Protein AF-A0A9N9WTP1-F1 (afdb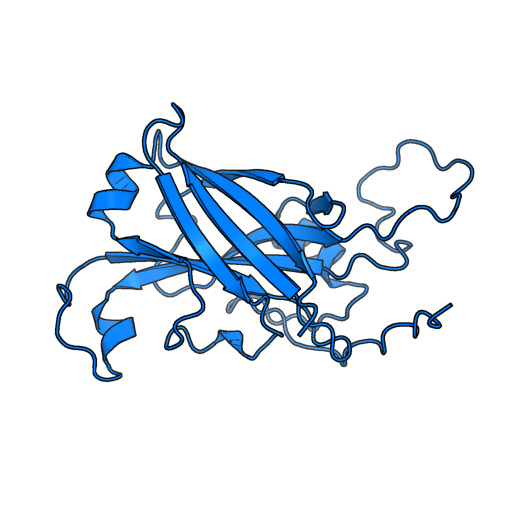_monomer_lite)

Organism: NCBI:txid315576

InterPro domains:
  IPR031732 Domain of unknown function DUF4729 [PF15866] (14-170)

pLDDT: mean 74.44, std 18.61, range [31.17, 95.56]

Foldseek 3Di:
DDDPPQWDWFDWDADLFPVGRDTDTQLCVVVCCCPVVVAEEEEDEAQDKDKDKFFQDCVQQPAPTKHFRHKYFYDDDDPPPPDDDDDDPVPSNPDSDRQIKTWMKHKYFQLVLPVPPDDDDDRGWIKMKIAIETADIPPFKKKKKKKKAAPVRPDMDIDIAIHYYPPPPPDPNDPRIDIGIPVRVVVQDDPRIIMIMMHMHTDPD

Structure (mmCIF, N/CA/C/O backbone):
data_AF-A0A9N9WTP1-F1
#
_entry.id   AF-A0A9N9WTP1-F1
#
loop_
_atom_site.group_PDB
_atom_site.id
_atom_site.type_symbol
_atom_site.label_atom_id
_atom_site.label_alt_id
_atom_site.label_comp_id
_atom_site.label_asym_id
_atom_site.label_entity_id
_atom_site.label_seq_id
_atom_site.pdbx_PDB_ins_code
_atom_site.Cartn_x
_atom_site.Cartn_y
_atom_site.Cartn_z
_atom_site.occupancy
_atom_site.B_iso_or_equiv
_atom_site.auth_seq_id
_atom_site.auth_comp_id
_atom_site.auth_asym_id
_atom_site.auth_atom_id
_atom_site.pdbx_PDB_model_num
ATOM 1 N N . MET A 1 1 ? 32.364 -3.023 -9.215 1.00 35.94 1 MET A N 1
ATOM 2 C CA . MET A 1 1 ? 31.110 -2.327 -9.561 1.00 35.94 1 MET A CA 1
ATOM 3 C C . MET A 1 1 ? 30.178 -3.386 -10.097 1.00 35.94 1 MET A C 1
ATOM 5 O O . MET A 1 1 ? 30.515 -3.973 -11.115 1.00 35.94 1 MET A O 1
ATOM 9 N N . GLU A 1 2 ? 29.106 -3.710 -9.379 1.00 35.09 2 GLU A N 1
ATOM 10 C CA . GLU A 1 2 ? 28.067 -4.580 -9.933 1.00 35.09 2 GLU A CA 1
ATOM 11 C C . GLU A 1 2 ? 27.303 -3.797 -11.002 1.00 35.09 2 GLU A C 1
ATOM 13 O O . GLU A 1 2 ? 26.889 -2.659 -10.777 1.00 35.09 2 GLU A O 1
ATOM 18 N N . GLU A 1 3 ? 27.197 -4.377 -12.196 1.00 33.91 3 GLU A N 1
ATOM 19 C CA . GLU A 1 3 ? 26.418 -3.814 -13.291 1.00 33.91 3 GLU A CA 1
ATOM 20 C C . GLU A 1 3 ? 24.936 -3.845 -12.910 1.00 33.91 3 GLU A C 1
ATOM 22 O O . GLU A 1 3 ? 24.356 -4.913 -12.699 1.00 33.91 3 GLU A O 1
ATOM 27 N N . PHE A 1 4 ? 24.316 -2.667 -12.830 1.00 41.00 4 PHE A N 1
ATOM 28 C CA . PHE A 1 4 ? 22.872 -2.546 -12.689 1.00 41.00 4 PHE A CA 1
ATOM 29 C C . PHE A 1 4 ? 22.223 -3.130 -13.948 1.00 41.00 4 PHE A C 1
ATOM 31 O O . PHE A 1 4 ? 22.228 -2.510 -15.014 1.00 41.00 4 PHE A O 1
ATOM 38 N N . LYS A 1 5 ? 21.706 -4.359 -13.854 1.00 41.44 5 LYS A N 1
ATOM 39 C CA . LYS A 1 5 ? 20.963 -4.971 -14.956 1.00 41.44 5 LYS A CA 1
ATOM 40 C C . LYS A 1 5 ? 19.678 -4.183 -15.158 1.00 41.44 5 LYS A C 1
ATOM 42 O O . LYS A 1 5 ? 18.860 -4.097 -14.246 1.00 41.44 5 LYS A O 1
ATOM 47 N N . VAL A 1 6 ? 19.503 -3.643 -16.365 1.00 46.16 6 VAL A N 1
ATOM 48 C CA . VAL A 1 6 ? 18.249 -3.007 -16.780 1.00 46.16 6 VAL A CA 1
ATOM 49 C C . VAL A 1 6 ? 17.103 -3.979 -16.469 1.00 46.16 6 VAL A C 1
ATOM 51 O O . VAL A 1 6 ? 17.176 -5.143 -16.886 1.00 46.16 6 VAL A O 1
ATOM 54 N N . PRO A 1 7 ? 16.079 -3.558 -15.711 1.00 51.72 7 PRO A N 1
ATOM 55 C CA . PRO A 1 7 ? 14.993 -4.446 -15.326 1.00 51.72 7 PRO A CA 1
ATOM 56 C C . PRO A 1 7 ? 14.301 -4.977 -16.584 1.00 51.72 7 PRO A C 1
ATOM 58 O O . PRO A 1 7 ? 13.953 -4.196 -17.471 1.00 51.72 7 PRO A O 1
ATOM 61 N N . GLN A 1 8 ? 14.112 -6.298 -16.695 1.00 52.31 8 GLN A N 1
ATOM 62 C CA . GLN A 1 8 ? 13.292 -6.838 -17.782 1.00 52.31 8 GLN A CA 1
ATOM 63 C C . GLN A 1 8 ? 11.870 -6.310 -17.609 1.00 52.31 8 GLN A C 1
ATOM 65 O O . GLN A 1 8 ? 11.296 -6.445 -16.530 1.00 52.31 8 GLN A O 1
ATOM 70 N N . LEU A 1 9 ? 11.312 -5.693 -18.653 1.00 54.97 9 LEU A N 1
ATOM 71 C CA . LEU A 1 9 ? 9.945 -5.179 -18.628 1.00 54.97 9 LEU A CA 1
ATOM 72 C C . LEU A 1 9 ? 8.982 -6.317 -18.269 1.00 54.97 9 LEU A C 1
ATOM 74 O O . LEU A 1 9 ? 9.025 -7.385 -18.884 1.00 54.97 9 LEU A O 1
ATOM 78 N N . ALA A 1 10 ? 8.121 -6.089 -17.276 1.00 61.81 10 ALA A N 1
ATOM 79 C CA . ALA A 1 10 ? 7.092 -7.055 -16.922 1.00 61.81 10 ALA A CA 1
ATOM 80 C C . ALA A 1 10 ? 6.191 -7.308 -18.140 1.00 61.81 10 ALA A C 1
ATOM 82 O O . ALA A 1 10 ? 5.854 -6.374 -18.875 1.00 61.81 10 ALA A O 1
ATOM 83 N N . MET A 1 11 ? 5.777 -8.563 -18.339 1.00 66.38 11 MET A N 1
ATOM 84 C CA . MET A 1 11 ? 4.708 -8.864 -19.291 1.00 66.38 11 MET A CA 1
ATOM 85 C C . MET A 1 11 ? 3.437 -8.089 -18.904 1.00 66.38 11 MET A C 1
ATOM 87 O O . MET A 1 11 ? 3.208 -7.884 -17.707 1.00 66.38 11 MET A O 1
ATOM 91 N N . PRO A 1 12 ? 2.609 -7.669 -19.880 1.00 77.06 12 PRO A N 1
ATOM 92 C CA . PRO A 1 12 ? 1.352 -7.000 -19.583 1.00 77.06 12 PRO A CA 1
ATOM 93 C C . PRO A 1 12 ? 0.489 -7.820 -18.621 1.00 77.06 12 PRO A C 1
ATOM 95 O O . PRO A 1 12 ? 0.423 -9.047 -18.728 1.00 77.06 12 PRO A O 1
ATOM 98 N N . PHE A 1 13 ? -0.175 -7.145 -17.690 1.00 77.25 13 PHE A N 1
ATOM 99 C CA . PHE A 1 13 ? -1.024 -7.772 -16.682 1.00 77.25 13 PHE A CA 1
ATOM 100 C C . PHE A 1 13 ? -2.295 -6.953 -16.465 1.00 77.25 13 PHE A C 1
ATOM 102 O O . PHE A 1 13 ? -2.307 -5.746 -16.681 1.00 77.25 13 PHE A O 1
ATOM 109 N N . ASN A 1 14 ? -3.380 -7.595 -16.036 1.00 83.38 14 ASN A N 1
ATOM 110 C CA . ASN A 1 14 ? -4.630 -6.884 -15.766 1.00 83.38 14 ASN A CA 1
ATOM 111 C C . ASN A 1 14 ? -4.527 -6.068 -14.476 1.00 83.38 14 ASN A C 1
ATOM 113 O O . ASN A 1 14 ? -3.894 -6.509 -13.514 1.00 83.38 14 ASN A O 1
ATOM 117 N N . CYS A 1 15 ? -5.191 -4.914 -14.437 1.00 85.50 15 CYS A N 1
ATOM 118 C CA . CYS A 1 15 ? -5.308 -4.114 -13.225 1.00 85.50 15 CYS A CA 1
ATOM 119 C C . CYS A 1 15 ? -5.803 -4.972 -12.045 1.00 85.50 15 CYS A C 1
ATOM 121 O O . CYS A 1 15 ? -6.737 -5.762 -12.169 1.00 85.50 15 CYS A O 1
ATOM 123 N N . ILE A 1 16 ? -5.142 -4.834 -10.891 1.00 80.50 16 ILE A N 1
ATOM 124 C CA . ILE A 1 16 ? -5.403 -5.652 -9.694 1.00 80.50 16 ILE A CA 1
ATOM 125 C C . ILE A 1 16 ? -6.675 -5.227 -8.938 1.00 80.50 16 ILE A C 1
ATOM 127 O O . ILE A 1 16 ? -7.129 -5.920 -8.027 1.00 80.50 16 ILE A O 1
ATOM 131 N N . LEU A 1 17 ? -7.259 -4.082 -9.297 1.00 84.44 17 LEU A N 1
ATOM 132 C CA . LEU A 1 17 ? -8.541 -3.648 -8.758 1.00 84.44 17 LEU A CA 1
ATOM 133 C C . LEU A 1 17 ? -9.656 -4.389 -9.500 1.00 84.44 17 LEU A C 1
ATOM 135 O O . LEU A 1 17 ? -9.800 -4.222 -10.706 1.00 84.44 17 LEU A O 1
ATOM 139 N N . ASN A 1 18 ? -10.441 -5.196 -8.777 1.00 70.06 18 ASN A N 1
ATOM 140 C CA . ASN A 1 18 ? -11.396 -6.172 -9.334 1.00 70.06 18 ASN A CA 1
ATOM 141 C C . ASN A 1 18 ? -12.352 -5.615 -10.408 1.00 70.06 18 ASN A C 1
ATOM 143 O O . ASN A 1 18 ? -12.767 -6.350 -11.303 1.00 70.06 18 ASN A O 1
ATOM 147 N N . ASP A 1 19 ? -12.712 -4.335 -10.318 1.00 77.25 19 ASP A N 1
ATOM 148 C CA . ASP A 1 19 ? -13.653 -3.692 -11.239 1.00 77.25 19 ASP A CA 1
ATOM 149 C C . ASP A 1 19 ? -12.967 -3.130 -12.500 1.00 77.25 19 ASP A C 1
ATOM 151 O O . ASP A 1 19 ? -13.621 -2.867 -13.512 1.00 77.25 19 ASP A O 1
ATOM 155 N N . CYS A 1 20 ? -11.642 -2.979 -12.469 1.00 81.06 20 CYS A N 1
ATOM 156 C CA . CYS A 1 20 ? -10.847 -2.432 -13.554 1.00 81.06 20 CYS A CA 1
ATOM 157 C C . CYS A 1 20 ? -10.308 -3.562 -14.441 1.00 81.06 20 CYS A C 1
ATOM 159 O O . CYS A 1 20 ? -9.432 -4.328 -14.055 1.00 81.06 20 CYS A O 1
ATOM 161 N N . LYS A 1 21 ? -10.840 -3.678 -15.659 1.00 83.25 21 LYS A N 1
ATOM 162 C CA . LYS A 1 21 ? -10.477 -4.738 -16.620 1.00 83.25 21 LYS A CA 1
ATOM 163 C C . LYS A 1 21 ? -9.365 -4.326 -17.591 1.00 83.25 21 LYS A C 1
ATOM 165 O O . LYS A 1 21 ? -9.194 -4.968 -18.625 1.00 83.25 21 LYS A O 1
ATOM 170 N N . GLU A 1 22 ? -8.658 -3.235 -17.308 1.00 86.75 22 GLU A N 1
ATOM 171 C CA . GLU A 1 22 ? -7.614 -2.722 -18.196 1.00 86.75 22 GLU A CA 1
ATOM 172 C C . GLU A 1 22 ? -6.327 -3.548 -18.107 1.00 86.75 22 GLU A C 1
ATOM 174 O O . GLU A 1 22 ? -5.937 -4.005 -17.032 1.00 86.75 22 GLU A O 1
ATOM 179 N N . SER A 1 23 ? -5.657 -3.711 -19.250 1.00 86.25 23 SER A N 1
ATOM 180 C CA . SER A 1 23 ? -4.330 -4.321 -19.340 1.00 86.25 23 SER A CA 1
ATOM 181 C C . SER A 1 23 ? -3.261 -3.246 -19.155 1.00 86.25 23 SER A C 1
ATOM 183 O O . SER A 1 23 ? -3.213 -2.274 -19.906 1.00 86.25 23 SER A O 1
ATOM 185 N N . LEU A 1 24 ? -2.375 -3.451 -18.189 1.00 84.25 24 LEU A N 1
ATOM 186 C CA . LEU A 1 24 ? -1.323 -2.529 -17.777 1.00 84.25 24 LEU A CA 1
ATOM 187 C C . LEU A 1 24 ? 0.062 -3.066 -18.137 1.00 84.25 24 LEU A C 1
ATOM 189 O O . LEU A 1 24 ? 0.279 -4.272 -18.249 1.00 84.25 24 LEU A O 1
ATOM 193 N N . THR A 1 25 ? 1.017 -2.154 -18.280 1.00 77.94 25 THR A N 1
ATOM 194 C CA . THR A 1 25 ? 2.452 -2.431 -18.400 1.00 77.94 25 THR A CA 1
ATOM 195 C C . THR A 1 25 ? 3.198 -1.619 -17.344 1.00 77.94 25 THR A C 1
ATOM 197 O O . THR A 1 25 ? 2.645 -0.679 -16.779 1.00 77.94 25 THR A O 1
ATOM 200 N N . ASN A 1 26 ? 4.479 -1.917 -17.103 1.00 74.50 26 ASN A N 1
ATOM 201 C CA . ASN A 1 26 ? 5.291 -1.148 -16.149 1.00 74.50 26 ASN A CA 1
ATOM 202 C C . ASN A 1 26 ? 5.238 0.372 -16.381 1.00 74.50 26 ASN A C 1
ATOM 204 O O . ASN A 1 26 ? 5.193 1.131 -15.418 1.00 74.50 26 ASN A O 1
ATOM 208 N N . SER A 1 27 ? 5.209 0.804 -17.644 1.00 74.69 27 SER A N 1
ATOM 209 C CA . SER A 1 27 ? 5.196 2.219 -18.017 1.00 74.69 27 SER A CA 1
ATOM 210 C C . SER A 1 27 ? 3.826 2.887 -17.879 1.00 74.69 27 SER A C 1
ATOM 212 O O . SER A 1 27 ? 3.763 4.109 -17.829 1.00 74.69 27 SER A O 1
ATOM 214 N N . THR A 1 28 ? 2.726 2.127 -17.822 1.00 83.19 28 THR A N 1
ATOM 215 C CA . THR A 1 28 ? 1.371 2.702 -17.779 1.00 83.19 28 THR A CA 1
ATOM 216 C C . THR A 1 28 ? 0.729 2.669 -16.400 1.00 83.19 28 THR A C 1
ATOM 218 O O . THR A 1 28 ? -0.246 3.384 -16.193 1.00 83.19 28 THR A O 1
ATOM 221 N N . ILE A 1 29 ? 1.258 1.895 -15.444 1.00 84.56 29 ILE A N 1
ATOM 222 C CA . ILE A 1 29 ? 0.644 1.726 -14.113 1.00 84.56 29 ILE A CA 1
ATOM 223 C C . ILE A 1 29 ? 0.439 3.058 -13.405 1.00 84.56 29 ILE A C 1
ATOM 225 O O . ILE A 1 29 ? -0.670 3.322 -12.955 1.00 84.56 29 ILE A O 1
ATOM 229 N N . VAL A 1 30 ? 1.479 3.893 -13.306 1.00 86.81 30 VAL A N 1
ATOM 230 C CA . VAL A 1 30 ? 1.386 5.161 -12.566 1.00 86.81 30 VAL A CA 1
ATOM 231 C C . VAL A 1 30 ? 0.314 6.050 -13.195 1.00 86.81 30 VAL A C 1
ATOM 233 O O . VAL A 1 30 ? -0.642 6.427 -12.523 1.00 86.81 30 VAL A O 1
ATOM 236 N N . THR A 1 31 ? 0.395 6.291 -14.507 1.00 86.06 31 THR A N 1
ATOM 237 C CA . THR A 1 31 ? -0.594 7.092 -15.244 1.00 86.06 31 THR A CA 1
ATOM 238 C C . THR A 1 31 ? -2.009 6.527 -15.119 1.00 86.06 31 THR A C 1
ATOM 240 O O . THR A 1 31 ? -2.957 7.276 -14.879 1.00 86.06 31 THR A O 1
ATOM 243 N N . HIS A 1 3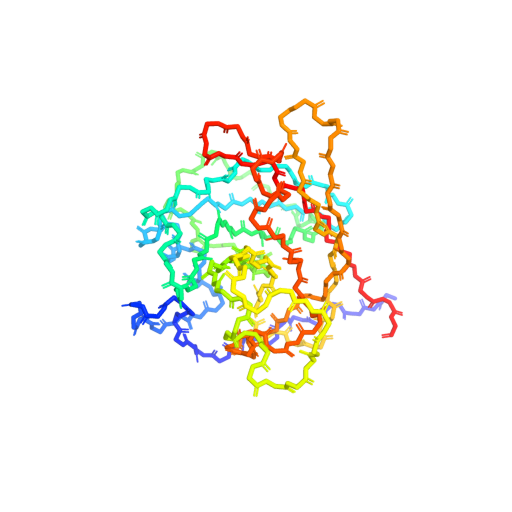2 ? -2.175 5.210 -15.261 1.00 89.69 32 HIS A N 1
ATOM 244 C CA . HIS A 1 32 ? -3.471 4.546 -15.158 1.00 89.69 32 HIS A CA 1
ATOM 245 C C . HIS A 1 32 ? -4.086 4.749 -13.774 1.00 89.69 32 HIS A C 1
ATOM 247 O O . HIS A 1 32 ? -5.217 5.207 -13.661 1.00 89.69 32 HIS A O 1
ATOM 253 N N . PHE A 1 33 ? -3.340 4.461 -12.713 1.00 89.38 33 PHE A N 1
ATOM 254 C CA . PHE A 1 33 ? -3.857 4.564 -11.357 1.00 89.38 33 PHE A CA 1
ATOM 255 C C . PHE A 1 33 ? -4.115 6.018 -10.940 1.00 89.38 33 PHE A C 1
ATOM 257 O O . PHE A 1 33 ? -5.176 6.303 -10.383 1.00 89.38 33 PHE A O 1
ATOM 264 N N . CYS A 1 34 ? -3.235 6.960 -11.283 1.00 87.31 34 CYS A N 1
ATOM 265 C CA . CYS A 1 34 ? -3.473 8.376 -10.999 1.00 87.31 34 CYS A CA 1
ATOM 266 C C . CYS A 1 34 ? -4.684 8.938 -11.766 1.00 87.31 34 CYS A C 1
ATOM 268 O O . CYS A 1 34 ? -5.440 9.733 -11.213 1.00 87.31 34 CYS A O 1
ATOM 270 N N . SER A 1 35 ? -4.909 8.522 -13.020 1.00 86.69 35 SER A N 1
ATOM 271 C CA . SER A 1 35 ? -6.008 9.057 -13.846 1.00 86.69 35 SER A CA 1
ATOM 272 C C . SER A 1 35 ? -7.352 8.355 -13.635 1.00 86.69 35 SER A C 1
ATOM 274 O O . SER A 1 35 ? -8.378 9.026 -13.529 1.00 86.69 35 SER A O 1
ATOM 276 N N . GLN A 1 36 ? -7.361 7.022 -13.563 1.00 88.25 36 GLN A N 1
ATOM 277 C CA . GLN A 1 36 ? -8.586 6.219 -13.488 1.00 88.25 36 GLN A CA 1
ATOM 278 C C . GLN A 1 36 ? -9.030 5.969 -12.047 1.00 88.25 36 GLN A C 1
ATOM 280 O O . GLN A 1 36 ? -10.226 5.979 -11.767 1.00 88.25 36 GLN A O 1
ATOM 285 N N . HIS A 1 37 ? -8.076 5.793 -11.127 1.00 87.75 37 HIS A N 1
ATOM 286 C CA . HIS A 1 37 ? -8.351 5.459 -9.722 1.00 87.75 37 HIS A CA 1
ATOM 287 C C . HIS A 1 37 ? -8.097 6.620 -8.761 1.00 87.75 37 HIS A C 1
ATOM 289 O O . HIS A 1 37 ? -8.330 6.469 -7.567 1.00 87.75 37 HIS A O 1
ATOM 295 N N . ARG A 1 38 ? -7.662 7.781 -9.280 1.00 85.38 38 ARG A N 1
ATOM 296 C CA . ARG A 1 38 ? -7.418 9.021 -8.520 1.00 85.38 38 ARG A CA 1
ATOM 297 C C . ARG A 1 38 ? -6.545 8.806 -7.281 1.00 85.38 38 ARG A C 1
ATOM 299 O O . ARG A 1 38 ? -6.801 9.394 -6.236 1.00 85.38 38 ARG A O 1
ATOM 306 N N . VAL A 1 39 ? -5.540 7.943 -7.400 1.00 86.12 39 VAL A N 1
ATOM 307 C CA . VAL A 1 39 ? -4.577 7.700 -6.322 1.00 86.12 39 VAL A CA 1
ATOM 308 C C . VAL A 1 39 ? -3.348 8.581 -6.470 1.00 86.12 39 VAL A C 1
ATOM 310 O O . VAL A 1 39 ? -2.860 8.818 -7.578 1.00 86.12 39 VAL A O 1
ATOM 313 N N . ASP A 1 40 ? -2.826 9.018 -5.330 1.00 87.62 40 ASP A N 1
ATOM 314 C CA . ASP A 1 40 ? -1.614 9.822 -5.273 1.00 87.62 40 ASP A CA 1
ATOM 315 C C . ASP A 1 40 ? -0.366 8.977 -5.553 1.00 87.62 40 ASP A C 1
ATOM 317 O O . ASP A 1 40 ? -0.281 7.797 -5.193 1.00 87.62 40 ASP A O 1
ATOM 321 N N . PHE A 1 41 ? 0.624 9.612 -6.181 1.00 87.75 41 PHE A N 1
ATOM 322 C CA . PHE A 1 41 ? 1.940 9.044 -6.453 1.00 87.75 41 PHE A CA 1
ATOM 323 C C . PHE A 1 41 ? 3.023 9.842 -5.726 1.00 87.75 41 PHE A C 1
ATOM 325 O O . PHE A 1 41 ? 3.045 11.071 -5.792 1.00 87.75 41 PHE A O 1
ATOM 332 N N . GLN A 1 42 ? 3.935 9.140 -5.054 1.00 87.44 42 GLN A N 1
ATOM 333 C CA . GLN A 1 42 ? 5.094 9.740 -4.393 1.00 87.44 42 GLN A CA 1
ATOM 334 C C . GLN A 1 42 ? 6.375 8.973 -4.719 1.00 87.44 42 GLN A C 1
ATOM 336 O O . GLN A 1 42 ? 6.372 7.749 -4.826 1.00 87.44 42 GLN A O 1
ATOM 341 N N . GLU A 1 43 ? 7.494 9.680 -4.836 1.00 84.94 43 GLU A N 1
ATOM 342 C CA . GLU A 1 43 ? 8.808 9.068 -5.039 1.00 84.94 43 GLU A CA 1
ATOM 343 C C . GLU A 1 43 ? 9.635 9.078 -3.757 1.00 84.94 43 GLU A C 1
ATOM 345 O O . GLU A 1 43 ? 9.687 10.092 -3.061 1.00 84.94 43 GLU A O 1
ATOM 350 N N . ILE A 1 44 ? 10.354 7.984 -3.493 1.00 84.00 44 ILE A N 1
ATOM 351 C CA . ILE A 1 44 ? 11.263 7.866 -2.349 1.00 84.00 44 ILE A CA 1
ATOM 352 C C . ILE A 1 44 ? 12.564 7.152 -2.658 1.00 84.00 44 ILE A C 1
ATOM 354 O O . ILE A 1 44 ? 12.633 6.267 -3.507 1.00 84.00 44 ILE A O 1
ATOM 358 N N . ALA A 1 45 ? 13.610 7.497 -1.914 1.00 83.31 45 ALA A N 1
ATOM 359 C CA . ALA A 1 45 ? 14.799 6.664 -1.832 1.00 83.31 45 ALA A CA 1
ATOM 360 C C . ALA A 1 45 ? 14.581 5.461 -0.891 1.00 83.31 45 ALA A C 1
ATOM 362 O O . ALA A 1 45 ? 13.743 5.478 0.010 1.00 83.31 45 ALA A O 1
ATOM 363 N N . LEU A 1 46 ? 15.391 4.411 -1.050 1.00 83.75 46 LEU A N 1
ATOM 364 C CA . LEU A 1 46 ? 15.454 3.333 -0.059 1.00 83.75 46 LEU A CA 1
ATOM 365 C C . LEU A 1 46 ? 15.840 3.888 1.321 1.00 83.75 46 LEU A C 1
ATOM 367 O O . LEU A 1 46 ? 16.719 4.745 1.430 1.00 83.75 46 LEU A O 1
ATOM 371 N N . ASN A 1 47 ? 15.221 3.346 2.370 1.00 85.56 47 ASN A N 1
ATOM 372 C CA . ASN A 1 47 ? 15.310 3.793 3.766 1.00 85.56 47 ASN A CA 1
ATOM 373 C C . ASN A 1 47 ? 14.744 5.195 4.050 1.00 85.56 47 ASN A C 1
ATOM 375 O O . ASN A 1 47 ? 14.823 5.654 5.190 1.00 85.56 47 ASN A O 1
ATOM 379 N N . GLU A 1 48 ? 14.161 5.868 3.058 1.00 89.31 48 GLU A N 1
ATOM 380 C CA . GLU A 1 48 ? 13.360 7.067 3.284 1.00 89.31 48 GLU A CA 1
ATOM 381 C C . GLU A 1 48 ? 11.978 6.667 3.814 1.00 89.31 48 GLU A C 1
ATOM 383 O O . GLU A 1 48 ? 11.445 5.607 3.469 1.00 89.31 48 GLU A O 1
ATOM 388 N N . LYS A 1 49 ? 11.422 7.505 4.692 1.00 90.75 49 LYS A N 1
ATOM 389 C CA . LYS A 1 49 ? 10.082 7.309 5.243 1.00 90.75 49 LYS A CA 1
ATOM 390 C C . LYS A 1 49 ? 9.063 8.117 4.450 1.00 90.75 49 LYS A C 1
ATOM 392 O O . LYS A 1 49 ? 9.302 9.287 4.158 1.00 90.75 49 LYS A O 1
ATOM 397 N N . ILE A 1 50 ? 7.917 7.509 4.181 1.00 91.56 50 ILE A N 1
ATOM 398 C CA . ILE A 1 50 ? 6.716 8.187 3.690 1.00 91.56 50 ILE A CA 1
ATOM 399 C C . ILE A 1 50 ? 5.717 8.233 4.824 1.00 91.56 50 ILE A C 1
ATOM 401 O O . ILE A 1 50 ? 5.531 7.228 5.503 1.00 91.56 50 ILE A O 1
ATOM 405 N N . LEU A 1 51 ? 5.061 9.378 4.980 1.00 93.06 51 LEU A N 1
ATOM 406 C CA . LEU A 1 51 ? 3.863 9.520 5.792 1.00 93.06 51 LEU A CA 1
ATOM 407 C C . LEU A 1 51 ? 2.721 9.925 4.873 1.00 93.06 51 LEU A C 1
ATOM 409 O O . LEU A 1 51 ? 2.843 10.886 4.114 1.00 93.06 51 LEU A O 1
ATOM 413 N N . MET A 1 52 ? 1.617 9.197 4.953 1.00 91.50 52 MET A N 1
ATOM 414 C CA . MET A 1 52 ? 0.411 9.502 4.203 1.00 91.50 52 MET A CA 1
ATOM 415 C C . MET A 1 52 ? -0.815 9.368 5.094 1.00 91.50 52 MET A C 1
ATOM 417 O O . MET A 1 52 ? -0.889 8.484 5.947 1.00 91.50 52 MET A O 1
ATOM 421 N N . MET A 1 53 ? -1.778 10.253 4.882 1.00 90.06 53 MET A N 1
ATOM 422 C CA . MET A 1 53 ? -3.091 10.154 5.499 1.00 90.06 53 MET A CA 1
ATOM 423 C C . MET A 1 53 ? -3.977 9.340 4.565 1.00 90.06 53 MET A C 1
ATOM 425 O O . MET A 1 53 ? -4.102 9.672 3.388 1.00 90.06 53 MET A O 1
ATOM 429 N N . VAL A 1 54 ? -4.550 8.252 5.070 1.00 88.56 54 VAL A N 1
ATOM 430 C CA . VAL A 1 54 ? -5.423 7.377 4.283 1.00 88.56 54 VAL A CA 1
ATOM 431 C C . VAL A 1 54 ? -6.790 7.312 4.931 1.00 88.56 54 VAL A C 1
ATOM 433 O O . VAL A 1 54 ? -6.910 7.192 6.150 1.00 88.56 54 VAL A O 1
ATOM 436 N N . THR A 1 55 ? -7.825 7.399 4.102 1.00 87.38 55 THR A N 1
ATOM 437 C CA . THR A 1 55 ? -9.195 7.240 4.574 1.00 87.38 55 THR A CA 1
ATOM 438 C C . THR A 1 55 ? -9.479 5.777 4.912 1.00 87.38 55 THR A C 1
ATOM 440 O O . THR A 1 55 ? -9.013 4.845 4.251 1.00 87.38 55 THR A O 1
ATOM 443 N N . THR A 1 56 ? -10.255 5.600 5.969 1.00 84.62 56 THR A N 1
ATOM 444 C CA . THR A 1 56 ? -10.822 4.346 6.452 1.00 84.62 56 THR A CA 1
ATOM 445 C C . THR A 1 56 ? -12.340 4.283 6.275 1.00 84.62 56 THR A C 1
ATOM 447 O O . THR A 1 56 ? -12.943 3.305 6.711 1.00 84.62 56 THR A O 1
ATOM 450 N N . ASP A 1 57 ? -12.932 5.284 5.607 1.00 85.56 57 ASP A N 1
ATOM 451 C CA . ASP A 1 57 ? -14.367 5.377 5.328 1.00 85.56 57 ASP A CA 1
ATOM 452 C C . ASP A 1 57 ? -14.897 4.110 4.640 1.00 85.56 57 ASP A C 1
ATOM 454 O O . ASP A 1 57 ? -14.318 3.597 3.675 1.00 85.56 57 ASP A O 1
ATOM 458 N N . ASP A 1 58 ? -16.031 3.617 5.134 1.00 78.94 58 ASP A N 1
ATOM 459 C CA . ASP A 1 58 ? -16.643 2.359 4.704 1.00 78.94 58 ASP A CA 1
ATOM 460 C C . ASP A 1 58 ? -17.109 2.395 3.239 1.00 78.94 58 ASP A C 1
ATOM 462 O O . ASP A 1 58 ? -17.147 1.346 2.587 1.00 78.94 58 ASP A O 1
ATOM 466 N N . ASN A 1 59 ? -17.444 3.574 2.695 1.00 80.88 59 ASN A N 1
ATOM 467 C CA . ASN A 1 59 ? -17.846 3.695 1.293 1.00 80.88 59 ASN A CA 1
ATOM 468 C C . ASN A 1 59 ? -16.634 3.532 0.374 1.00 80.88 59 ASN A C 1
ATOM 470 O O . ASN A 1 59 ? -16.726 2.852 -0.651 1.00 80.88 59 ASN A O 1
ATOM 474 N N . PHE A 1 60 ? -15.488 4.105 0.755 1.00 83.00 60 PHE A N 1
ATOM 475 C CA . PHE A 1 60 ? -14.232 3.916 0.033 1.00 83.00 60 PHE A CA 1
ATOM 476 C C . PHE A 1 60 ? -13.686 2.488 0.201 1.00 83.00 60 PHE A C 1
ATOM 478 O O . PHE A 1 60 ? -13.358 1.821 -0.781 1.00 83.00 60 PHE A O 1
ATOM 485 N N . LEU A 1 61 ? -13.655 1.970 1.432 1.00 84.94 61 LEU A N 1
ATOM 486 C CA . LEU A 1 61 ? -13.158 0.632 1.770 1.00 84.94 61 LEU A CA 1
ATOM 487 C C . LEU A 1 61 ? -14.270 -0.424 1.795 1.00 84.94 61 LEU A C 1
ATOM 489 O O . LEU A 1 61 ? -14.434 -1.163 2.772 1.00 84.94 61 LEU A O 1
ATOM 493 N N . THR A 1 62 ? -15.017 -0.531 0.693 1.00 81.62 62 THR A N 1
ATOM 494 C CA . THR A 1 62 ? -16.110 -1.507 0.564 1.00 81.62 62 THR A CA 1
ATOM 495 C C . THR A 1 62 ? -15.627 -2.933 0.875 1.00 81.62 62 THR A C 1
ATOM 497 O O . THR A 1 62 ? -14.624 -3.407 0.331 1.00 81.62 62 THR A O 1
ATOM 500 N N . TYR A 1 63 ? -16.376 -3.652 1.718 1.00 84.62 63 TYR A N 1
ATOM 501 C CA . TYR A 1 63 ? -16.039 -5.011 2.157 1.00 84.62 63 TYR A CA 1
ATOM 502 C C . TYR A 1 63 ? -15.690 -5.958 1.010 1.00 84.62 63 TYR A C 1
ATOM 504 O O . TYR A 1 63 ? -16.402 -6.064 0.010 1.00 84.62 63 TYR A O 1
ATOM 512 N N . GLY A 1 64 ? -14.609 -6.716 1.198 1.00 80.44 64 GLY A N 1
ATOM 513 C CA . GLY A 1 64 ? -14.201 -7.766 0.270 1.00 80.44 64 GLY A CA 1
ATOM 514 C C . GLY A 1 64 ? -13.512 -7.266 -1.003 1.00 80.44 64 GLY A C 1
ATOM 515 O O . GLY A 1 64 ? -13.056 -8.096 -1.789 1.00 80.44 64 GLY A O 1
ATOM 516 N N . ARG A 1 65 ? -13.399 -5.947 -1.213 1.00 83.81 65 ARG A N 1
ATOM 517 C CA . ARG A 1 65 ? -12.708 -5.368 -2.370 1.00 83.81 65 ARG A CA 1
ATOM 518 C C . ARG A 1 65 ? -11.284 -4.954 -2.021 1.00 83.81 65 ARG A C 1
ATOM 520 O O . ARG A 1 65 ? -11.004 -4.507 -0.912 1.00 83.81 65 ARG A O 1
ATOM 527 N N . ASN A 1 66 ? -10.392 -5.126 -2.992 1.00 85.56 66 ASN A N 1
ATOM 528 C CA . ASN A 1 66 ? -9.046 -4.574 -2.930 1.00 85.56 66 ASN A CA 1
ATOM 529 C C . ASN A 1 66 ? -9.110 -3.110 -3.362 1.00 85.56 66 ASN A C 1
ATOM 531 O O . ASN A 1 66 ? -9.715 -2.798 -4.387 1.00 85.56 66 ASN A O 1
ATOM 535 N N . VAL A 1 67 ? -8.458 -2.245 -2.600 1.00 89.06 67 VAL A N 1
ATOM 536 C CA . VAL A 1 67 ? -8.357 -0.810 -2.852 1.00 89.06 67 VAL A CA 1
ATOM 537 C C . VAL A 1 67 ? -6.881 -0.435 -2.891 1.00 89.06 67 VAL A C 1
ATOM 539 O O . VAL A 1 67 ? -6.081 -0.964 -2.119 1.00 89.06 67 VAL A O 1
ATOM 542 N N . CYS A 1 68 ? -6.508 0.457 -3.804 1.00 90.94 68 CYS A N 1
ATOM 543 C CA . CYS A 1 68 ? -5.185 1.069 -3.822 1.00 90.94 68 CYS A CA 1
ATOM 544 C C . CYS A 1 68 ? -5.266 2.388 -3.051 1.00 90.94 68 CYS A C 1
ATOM 546 O O . CYS A 1 68 ? -6.051 3.256 -3.416 1.00 90.94 68 CYS A O 1
ATOM 548 N N . LEU A 1 69 ? -4.484 2.527 -1.982 1.00 91.62 69 LEU A N 1
ATOM 549 C CA . LEU A 1 69 ? -4.427 3.738 -1.156 1.00 91.62 69 LEU A CA 1
ATOM 550 C C . LEU A 1 69 ? -3.454 4.780 -1.716 1.00 91.62 69 LEU A C 1
ATOM 552 O O . LEU A 1 69 ? -3.561 5.959 -1.405 1.00 91.62 69 LEU A O 1
ATOM 556 N N . GLY A 1 70 ? -2.490 4.344 -2.524 1.00 91.12 70 GLY A N 1
ATOM 557 C CA . GLY A 1 70 ? -1.465 5.199 -3.105 1.00 91.12 70 GLY A CA 1
ATOM 558 C C . GLY A 1 70 ? -0.416 4.383 -3.842 1.00 91.12 70 GLY A C 1
ATOM 559 O O . GLY A 1 70 ? -0.389 3.151 -3.758 1.00 91.12 70 GLY A O 1
ATOM 560 N N . ILE A 1 71 ? 0.457 5.076 -4.562 1.00 90.75 71 ILE A N 1
ATOM 561 C CA . ILE A 1 71 ? 1.573 4.474 -5.286 1.00 90.75 71 ILE A CA 1
ATOM 562 C C . ILE A 1 71 ? 2.867 5.118 -4.824 1.00 90.75 71 ILE A C 1
ATOM 564 O O . ILE A 1 71 ? 2.964 6.341 -4.731 1.00 90.75 71 ILE A O 1
ATOM 568 N N . VAL A 1 72 ? 3.884 4.294 -4.593 1.00 89.31 72 VAL A N 1
ATOM 569 C CA . VAL A 1 72 ? 5.229 4.767 -4.275 1.00 89.31 72 VAL A CA 1
ATOM 570 C C . VAL A 1 72 ? 6.223 4.270 -5.311 1.00 89.31 72 VAL A C 1
ATOM 572 O O . VAL A 1 72 ? 6.240 3.093 -5.665 1.00 89.31 72 VAL A O 1
ATOM 575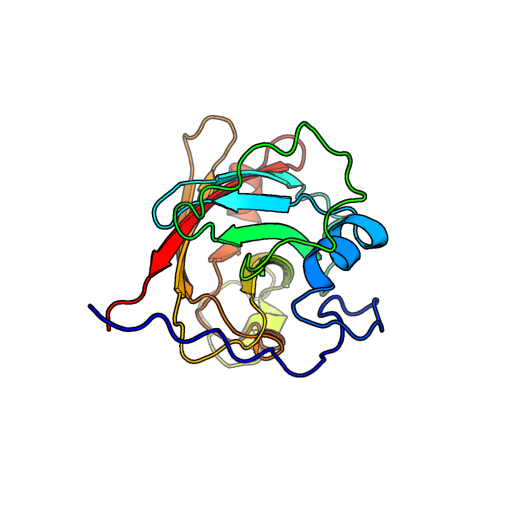 N N . GLY A 1 73 ? 7.032 5.182 -5.835 1.00 84.50 73 GLY A N 1
ATOM 576 C CA . GLY A 1 73 ? 8.113 4.891 -6.768 1.00 84.50 73 GLY A CA 1
ATOM 577 C C . GLY A 1 73 ? 9.469 4.938 -6.075 1.00 84.50 73 GLY A C 1
ATOM 578 O O . GLY A 1 73 ? 9.755 5.887 -5.348 1.00 84.50 73 GLY A O 1
ATOM 579 N N . ILE A 1 74 ? 10.331 3.945 -6.305 1.00 79.19 74 ILE A N 1
ATOM 580 C CA . ILE A 1 74 ? 11.713 4.003 -5.805 1.00 79.19 74 ILE A CA 1
ATOM 581 C C . ILE A 1 74 ? 12.573 4.844 -6.749 1.00 79.19 74 ILE A C 1
ATOM 583 O O . ILE A 1 74 ? 12.777 4.476 -7.905 1.00 79.19 74 ILE A O 1
ATOM 587 N N . ARG A 1 75 ? 13.148 5.923 -6.217 1.00 76.38 75 ARG A N 1
ATOM 588 C CA . ARG A 1 75 ? 14.160 6.752 -6.871 1.00 76.38 75 ARG A CA 1
ATOM 589 C C . ARG A 1 75 ? 15.553 6.183 -6.610 1.00 76.38 75 ARG A C 1
ATOM 591 O O . ARG A 1 75 ? 16.139 6.382 -5.542 1.00 76.38 75 ARG A O 1
ATOM 598 N N . TYR A 1 76 ? 16.127 5.528 -7.612 1.00 60.06 76 TYR A N 1
ATOM 599 C CA . TYR A 1 76 ? 17.552 5.191 -7.628 1.00 60.06 76 TYR A CA 1
ATOM 600 C C . TYR A 1 76 ? 18.338 6.484 -7.904 1.00 60.06 76 TYR A C 1
ATOM 602 O O . TYR A 1 76 ? 17.982 7.250 -8.796 1.00 60.06 76 TYR A O 1
ATOM 610 N N . LYS A 1 77 ? 19.347 6.812 -7.087 1.00 55.66 77 LYS A N 1
ATOM 611 C CA . LYS A 1 77 ? 20.017 8.128 -7.118 1.00 55.66 77 LYS A CA 1
ATOM 612 C C . LYS A 1 77 ? 20.455 8.564 -8.529 1.00 55.66 77 LYS A C 1
ATOM 614 O O . LYS A 1 77 ? 21.254 7.891 -9.165 1.00 55.66 77 LYS A O 1
ATOM 619 N N . ARG A 1 78 ? 19.991 9.771 -8.888 1.00 40.72 78 ARG A N 1
ATOM 620 C CA . ARG A 1 78 ? 20.562 10.795 -9.785 1.00 40.72 78 ARG A CA 1
ATOM 621 C C . ARG A 1 78 ? 21.243 10.257 -11.053 1.00 40.72 78 ARG A C 1
ATOM 623 O O . ARG A 1 78 ? 22.464 10.229 -11.148 1.00 40.72 78 ARG A O 1
ATOM 630 N N . GLN A 1 79 ? 20.455 9.995 -12.091 1.00 37.62 79 GLN A N 1
ATOM 631 C CA . GLN A 1 79 ? 20.864 10.589 -13.362 1.00 37.62 79 GLN A CA 1
ATOM 632 C C . GLN A 1 79 ? 20.711 12.105 -13.195 1.00 37.62 79 GLN A C 1
ATOM 634 O O . GLN A 1 79 ? 19.698 12.573 -12.670 1.00 37.62 79 GLN A O 1
ATOM 639 N N . GLU A 1 80 ? 21.747 12.868 -13.530 1.00 33.34 80 GLU A N 1
ATOM 640 C CA . GLU A 1 80 ? 21.634 14.311 -13.723 1.00 33.34 80 GLU A CA 1
ATOM 641 C C . GLU A 1 80 ? 20.651 14.541 -14.873 1.00 33.34 80 GLU A C 1
ATOM 643 O O . GLU A 1 80 ? 21.033 14.601 -16.035 1.00 33.34 80 GLU A O 1
ATOM 648 N N . ILE A 1 81 ? 19.357 14.608 -14.562 1.00 38.94 81 ILE A N 1
ATOM 649 C CA . ILE A 1 81 ? 18.391 15.210 -15.469 1.00 38.94 81 ILE A CA 1
ATOM 650 C C . ILE A 1 81 ? 18.636 16.709 -15.322 1.00 38.94 81 ILE A C 1
ATOM 652 O O . ILE A 1 81 ? 18.117 17.358 -14.410 1.00 38.94 81 ILE A O 1
ATOM 656 N N . GLU A 1 82 ? 19.533 17.232 -16.157 1.00 31.17 82 GLU A N 1
ATOM 657 C CA . GLU A 1 82 ? 19.612 18.660 -16.428 1.00 31.17 82 GLU A CA 1
ATOM 658 C C . GLU A 1 82 ? 18.197 19.146 -16.754 1.00 31.17 82 GLU A C 1
ATOM 660 O O . GLU A 1 82 ? 17.595 18.732 -17.738 1.00 31.17 82 GLU A O 1
ATOM 665 N N . SER A 1 83 ? 17.653 19.978 -15.863 1.00 38.78 83 SER A N 1
ATOM 666 C CA . SER A 1 83 ? 16.492 20.841 -16.079 1.00 38.78 83 SER A CA 1
ATOM 667 C C . SER A 1 83 ? 15.336 20.249 -16.899 1.00 38.78 83 SER A C 1
ATOM 669 O O . SER A 1 83 ? 15.269 20.459 -18.106 1.00 38.78 83 SER A O 1
ATOM 671 N N . MET A 1 84 ? 14.319 19.703 -16.233 1.00 34.81 84 MET A N 1
ATOM 672 C CA . MET A 1 84 ? 12.948 19.985 -16.666 1.00 34.81 84 MET A CA 1
ATOM 673 C C . MET A 1 84 ? 12.133 20.500 -15.485 1.00 34.81 84 MET A C 1
ATOM 675 O O . MET A 1 84 ? 11.947 19.851 -14.459 1.00 34.81 84 MET A O 1
ATOM 679 N N . SER A 1 85 ? 11.760 21.765 -15.641 1.00 36.31 85 SER A N 1
ATOM 680 C CA . SER A 1 85 ? 10.849 22.548 -14.826 1.00 36.31 85 SER A CA 1
ATOM 681 C C . SER A 1 85 ? 9.532 21.826 -14.577 1.00 36.31 85 SER A C 1
ATOM 683 O O . SER A 1 85 ? 9.013 21.204 -15.496 1.00 36.31 85 SER A O 1
ATOM 685 N N . THR A 1 86 ? 8.980 22.027 -13.377 1.00 40.12 86 THR A N 1
ATOM 686 C CA . THR A 1 86 ? 7.548 21.986 -13.026 1.00 40.12 86 THR A CA 1
ATOM 687 C C . THR A 1 86 ? 6.623 21.629 -14.191 1.00 40.12 86 THR A C 1
ATOM 689 O O . THR A 1 86 ? 6.095 22.527 -14.852 1.00 40.12 86 THR A O 1
ATOM 692 N N . SER A 1 87 ? 6.411 20.343 -14.448 1.00 34.94 87 SER A N 1
ATOM 693 C CA . SER A 1 87 ? 5.397 19.920 -15.400 1.00 34.94 87 SER A CA 1
ATOM 694 C C . SER A 1 87 ? 4.261 19.196 -14.701 1.00 34.94 87 SER A C 1
ATOM 696 O O . SER A 1 87 ? 4.425 18.351 -13.823 1.00 34.94 87 SER A O 1
ATOM 698 N N . SER A 1 88 ? 3.071 19.638 -15.087 1.00 36.09 88 SER A N 1
ATOM 699 C CA . SER A 1 88 ? 1.779 19.027 -14.838 1.00 36.09 88 SER A CA 1
ATOM 700 C C . SER A 1 88 ? 1.795 17.524 -15.111 1.00 36.09 88 SER A C 1
ATOM 702 O O . SER A 1 88 ? 2.545 17.055 -15.959 1.00 36.09 88 SER A O 1
ATOM 704 N N . ILE A 1 89 ? 0.863 16.823 -14.463 1.00 40.62 89 ILE A N 1
ATOM 705 C CA . ILE A 1 89 ? 0.504 15.387 -14.511 1.00 40.62 89 ILE A CA 1
ATOM 706 C C . ILE A 1 89 ? 0.550 14.718 -15.916 1.00 40.62 89 ILE A C 1
ATOM 708 O O . ILE A 1 89 ? 0.503 13.498 -16.028 1.00 40.62 89 ILE A O 1
ATOM 712 N N . HIS A 1 90 ? 0.681 15.485 -16.997 1.00 35.94 90 HIS A N 1
ATOM 713 C CA . HIS A 1 90 ? 0.767 15.027 -18.381 1.00 35.94 90 HIS A CA 1
ATOM 714 C C . HIS A 1 90 ? 2.153 14.530 -18.844 1.00 35.94 90 HIS A C 1
ATOM 716 O O . HIS A 1 90 ? 2.215 13.924 -19.906 1.00 35.94 90 HIS A O 1
ATOM 722 N N . ASP A 1 91 ? 3.223 14.680 -18.052 1.00 37.38 91 ASP A N 1
ATOM 723 C CA . ASP A 1 91 ? 4.584 14.243 -18.439 1.00 37.38 91 ASP A CA 1
ATOM 724 C C . ASP A 1 91 ? 5.026 12.896 -17.820 1.00 37.38 91 ASP A C 1
ATOM 726 O O . ASP A 1 91 ? 6.209 12.552 -17.811 1.00 37.38 91 ASP A O 1
ATOM 730 N N . ILE A 1 92 ? 4.086 12.082 -17.321 1.00 45.69 92 ILE A N 1
ATOM 731 C CA . ILE A 1 92 ? 4.390 10.773 -16.702 1.00 45.69 92 ILE A CA 1
ATOM 732 C C . ILE A 1 92 ? 4.919 9.745 -17.733 1.00 45.69 92 ILE A C 1
ATOM 734 O O . ILE A 1 92 ? 5.534 8.747 -17.362 1.00 45.69 92 ILE A O 1
ATOM 738 N N . GLU A 1 93 ? 4.769 10.001 -19.039 1.00 38.16 93 GLU A N 1
ATOM 739 C CA . GLU A 1 93 ? 5.197 9.083 -20.110 1.00 38.16 93 GLU A CA 1
ATOM 740 C C . GLU A 1 93 ? 6.720 8.874 -20.216 1.00 38.16 93 GLU A C 1
ATOM 742 O O . GLU A 1 93 ? 7.154 7.953 -20.906 1.00 38.16 93 GLU A O 1
ATOM 747 N N . HIS A 1 94 ? 7.539 9.682 -19.534 1.00 42.16 94 HIS A N 1
ATOM 748 C CA . HIS A 1 94 ? 8.997 9.672 -19.707 1.00 42.16 94 HIS A CA 1
ATOM 749 C C . HIS A 1 94 ? 9.799 9.255 -18.474 1.00 42.16 94 HIS A C 1
ATOM 751 O O . HIS A 1 94 ? 11.022 9.343 -18.522 1.00 42.16 94 HIS A O 1
ATOM 757 N N . PHE A 1 95 ? 9.178 8.774 -17.390 1.00 44.31 95 PHE A N 1
ATOM 758 C CA . PHE A 1 95 ? 9.941 8.318 -16.223 1.00 44.31 95 PHE A CA 1
ATOM 759 C C . PHE A 1 95 ? 10.678 7.002 -16.529 1.00 44.31 95 PHE A C 1
ATOM 761 O O . PHE A 1 95 ? 10.044 5.942 -16.597 1.00 44.31 95 PHE A O 1
ATOM 768 N N . PRO A 1 96 ? 12.019 7.003 -16.663 1.00 43.12 96 PRO A N 1
ATOM 769 C CA . PRO A 1 96 ? 12.770 5.770 -16.746 1.00 43.12 96 PRO A CA 1
ATOM 770 C C . PRO A 1 96 ? 12.938 5.259 -15.309 1.00 43.12 96 PRO A C 1
ATOM 772 O O . PRO A 1 96 ? 13.870 5.645 -14.614 1.00 43.12 96 PRO A O 1
ATOM 775 N N . ASN A 1 97 ? 12.032 4.386 -14.866 1.00 53.09 97 ASN A N 1
ATOM 776 C CA . ASN A 1 97 ? 12.057 3.682 -13.574 1.00 53.09 97 ASN A CA 1
ATOM 777 C C . ASN A 1 97 ? 11.714 4.510 -12.322 1.00 53.09 97 ASN A C 1
ATOM 779 O O . ASN A 1 97 ? 12.595 4.853 -11.534 1.00 53.09 97 ASN A O 1
ATOM 783 N N . PRO A 1 98 ? 10.428 4.544 -11.966 1.00 57.56 98 PRO A N 1
ATOM 784 C CA . PRO A 1 98 ? 10.053 4.060 -10.650 1.00 57.56 98 PRO A CA 1
ATOM 785 C C . PRO A 1 98 ? 9.544 2.635 -10.810 1.00 57.56 98 PRO A C 1
ATOM 787 O O . PRO A 1 98 ? 8.653 2.381 -11.612 1.00 57.56 98 PRO A O 1
ATOM 790 N N . PHE A 1 99 ? 10.096 1.691 -10.052 1.00 73.94 99 PHE A N 1
ATOM 791 C CA . PHE A 1 99 ? 9.423 0.412 -9.830 1.00 73.94 99 PHE A CA 1
ATOM 792 C C . PHE A 1 99 ? 8.182 0.735 -8.994 1.00 73.94 99 PHE A C 1
ATOM 794 O O . PHE A 1 99 ? 8.350 1.073 -7.817 1.00 73.94 99 PHE A O 1
ATOM 801 N N . PRO A 1 100 ? 6.967 0.745 -9.577 1.00 84.69 100 PRO A N 1
ATOM 802 C CA . PRO A 1 100 ? 5.812 1.247 -8.862 1.00 84.69 100 PRO A CA 1
ATOM 803 C C . PRO A 1 100 ? 5.386 0.198 -7.843 1.00 84.69 100 PRO A C 1
ATOM 805 O O . PRO A 1 100 ? 5.171 -0.970 -8.173 1.00 84.69 100 PRO A O 1
ATOM 808 N N . ILE A 1 101 ? 5.257 0.626 -6.599 1.00 89.62 101 ILE A N 1
ATOM 809 C CA . ILE A 1 101 ? 4.760 -0.189 -5.504 1.00 89.62 101 ILE A CA 1
ATOM 810 C 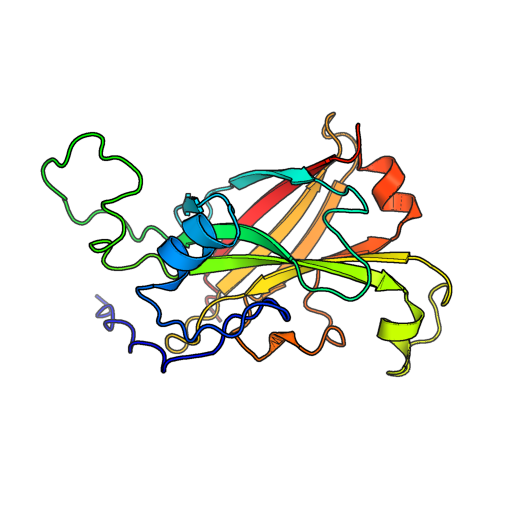C . ILE A 1 101 ? 3.399 0.376 -5.125 1.00 89.62 101 ILE A C 1
ATOM 812 O O . ILE A 1 101 ? 3.284 1.505 -4.653 1.00 89.62 101 ILE A O 1
ATOM 816 N N . LEU A 1 102 ? 2.356 -0.409 -5.358 1.00 91.75 102 LEU A N 1
ATOM 817 C CA . LEU A 1 102 ? 1.010 -0.095 -4.918 1.00 91.75 102 LEU A CA 1
ATOM 818 C C . LEU A 1 102 ? 0.880 -0.393 -3.429 1.00 91.75 102 LEU A C 1
ATOM 820 O O . LEU A 1 102 ? 1.238 -1.480 -2.959 1.00 91.75 102 LEU A O 1
ATOM 824 N N . ILE A 1 103 ? 0.309 0.566 -2.715 1.00 93.00 103 ILE A N 1
ATOM 825 C CA . ILE A 1 103 ? -0.088 0.434 -1.323 1.00 93.00 103 ILE A CA 1
ATOM 826 C C . ILE A 1 103 ? -1.516 -0.069 -1.332 1.00 93.00 103 ILE A C 1
ATOM 828 O O . ILE A 1 103 ? -2.449 0.658 -1.667 1.00 93.00 103 ILE A O 1
ATOM 832 N N . MET A 1 104 ? -1.680 -1.339 -1.007 1.00 92.25 104 MET A N 1
ATOM 833 C CA . MET A 1 104 ? -2.943 -2.029 -1.161 1.00 92.25 104 MET A CA 1
ATOM 834 C C . MET A 1 104 ? -3.613 -2.241 0.184 1.00 92.25 104 MET A C 1
ATOM 836 O O . MET A 1 104 ? -2.962 -2.441 1.214 1.00 92.25 104 MET A O 1
ATOM 840 N N . CYS A 1 105 ? -4.936 -2.224 0.147 1.00 90.81 105 CYS A N 1
ATOM 841 C CA . CYS A 1 105 ? -5.765 -2.387 1.315 1.00 90.81 105 CYS A CA 1
ATOM 842 C C . CYS A 1 105 ? -7.014 -3.207 1.006 1.00 90.81 105 CYS A C 1
ATOM 844 O O . CYS A 1 105 ? -7.533 -3.187 -0.111 1.00 90.81 105 CYS A O 1
ATOM 846 N N . ARG A 1 106 ? -7.510 -3.924 2.013 1.00 88.31 106 ARG A N 1
ATOM 847 C CA . ARG A 1 106 ? -8.811 -4.585 1.970 1.00 88.31 106 ARG A CA 1
ATOM 848 C C . ARG A 1 106 ? -9.403 -4.674 3.365 1.00 88.31 106 ARG A C 1
ATOM 850 O O . ARG A 1 106 ? -8.750 -5.138 4.301 1.00 88.31 106 ARG A O 1
ATOM 857 N N . ARG A 1 107 ? -10.678 -4.305 3.468 1.00 86.81 107 ARG A N 1
ATOM 858 C CA . ARG A 1 107 ? -11.514 -4.593 4.631 1.00 86.81 107 ARG A CA 1
ATOM 859 C C . ARG A 1 107 ? -12.194 -5.946 4.469 1.00 86.81 107 ARG A C 1
ATOM 861 O O . ARG A 1 107 ? -12.695 -6.286 3.392 1.00 86.81 107 ARG A O 1
ATOM 868 N N . SER A 1 108 ? -12.192 -6.741 5.530 1.00 85.19 108 SER A N 1
ATOM 869 C CA . SER A 1 108 ? -12.794 -8.073 5.536 1.00 85.19 108 SER A CA 1
ATOM 870 C C . SER A 1 108 ? -13.159 -8.494 6.956 1.00 85.19 108 SER A C 1
ATOM 872 O O . SER A 1 108 ? -12.815 -7.819 7.921 1.00 85.19 108 SER A O 1
ATOM 874 N N . ASN A 1 109 ? -13.847 -9.625 7.085 1.00 81.06 109 ASN A N 1
ATOM 875 C CA . ASN A 1 109 ? -14.015 -10.302 8.364 1.00 81.06 109 ASN A CA 1
ATOM 876 C C . ASN A 1 109 ? -13.004 -11.443 8.517 1.00 81.06 109 ASN A C 1
ATOM 878 O O . ASN A 1 109 ? -12.533 -12.024 7.532 1.00 81.06 109 ASN A O 1
ATOM 882 N N . TYR A 1 110 ? -12.677 -11.765 9.766 1.00 73.06 110 TYR A N 1
ATOM 883 C CA . TYR A 1 110 ? -11.748 -12.834 10.124 1.00 73.06 110 TYR A CA 1
ATOM 884 C C . TYR A 1 110 ? -12.210 -14.215 9.642 1.00 73.06 110 TYR A C 1
ATOM 886 O O . TYR A 1 110 ? -11.365 -15.046 9.326 1.00 73.06 110 TYR A O 1
ATOM 894 N N . GLN A 1 111 ? -13.515 -14.463 9.499 1.00 65.12 111 GLN A N 1
ATOM 895 C CA . GLN A 1 111 ? -14.025 -15.716 8.935 1.00 65.12 111 GLN A CA 1
ATOM 896 C C . GLN A 1 111 ? -13.448 -16.002 7.536 1.00 65.12 111 GLN A C 1
ATOM 898 O O . GLN A 1 111 ? -12.955 -17.101 7.303 1.00 65.12 111 GLN A O 1
ATOM 903 N N . GLN A 1 112 ? -13.396 -14.998 6.651 1.00 60.59 112 GLN A N 1
ATOM 904 C CA . GLN A 1 112 ? -12.791 -15.134 5.317 1.00 60.59 112 GLN A CA 1
ATOM 905 C C . GLN A 1 112 ? -11.268 -15.346 5.347 1.00 60.59 112 GLN A C 1
ATOM 907 O O . GLN A 1 112 ? -10.703 -15.873 4.392 1.00 60.59 112 GLN A O 1
ATOM 912 N N . LEU A 1 113 ? -10.591 -14.944 6.427 1.00 59.53 113 LEU A N 1
ATOM 913 C CA . LEU A 1 113 ? -9.163 -15.205 6.622 1.00 59.53 113 LEU A CA 1
ATOM 914 C C . LEU A 1 113 ? -8.918 -16.644 7.124 1.00 59.53 113 LEU A C 1
ATOM 916 O O . LEU A 1 113 ? -7.929 -17.272 6.746 1.00 59.53 113 LEU A O 1
ATOM 920 N N . PHE A 1 114 ? -9.830 -17.172 7.954 1.00 51.78 114 PHE A N 1
ATOM 921 C CA . PHE A 1 114 ? -9.678 -18.422 8.716 1.00 51.78 114 PHE A CA 1
ATOM 922 C C . PHE A 1 114 ? -10.425 -19.645 8.171 1.00 51.78 114 PHE A C 1
ATOM 924 O O . PHE A 1 114 ? -10.301 -20.721 8.764 1.00 51.78 114 PHE A O 1
ATOM 931 N N . ASP A 1 115 ? -11.078 -19.564 7.008 1.00 49.38 115 ASP A N 1
ATOM 932 C CA . ASP A 1 115 ? -11.447 -20.761 6.222 1.00 49.38 115 ASP A CA 1
ATOM 933 C C . ASP A 1 115 ? -10.203 -21.618 5.828 1.00 49.38 115 ASP A C 1
ATOM 935 O O . ASP A 1 115 ? -10.326 -22.662 5.192 1.00 49.38 115 ASP A O 1
ATOM 939 N N . SER A 1 116 ? -9.001 -21.216 6.273 1.00 46.94 116 SER A N 1
ATOM 940 C CA . SER A 1 116 ? -7.692 -21.865 6.135 1.00 46.94 116 SER A CA 1
ATOM 941 C C . SER A 1 116 ? -7.082 -22.480 7.420 1.00 46.94 116 SER A C 1
ATOM 943 O O . SER A 1 116 ? -6.022 -23.092 7.323 1.00 46.94 116 SER A O 1
ATOM 945 N N . GLY A 1 117 ? -7.731 -22.415 8.599 1.00 44.34 117 GLY A N 1
ATOM 946 C CA . GLY A 1 117 ? -7.433 -23.350 9.708 1.00 44.34 117 GLY A CA 1
ATOM 947 C C . GLY A 1 117 ? -6.906 -22.825 11.056 1.00 44.34 117 GLY A C 1
ATOM 948 O O . GLY A 1 117 ? -6.823 -23.636 11.980 1.00 44.34 117 GLY A O 1
ATOM 949 N N . ASP A 1 118 ? -6.635 -21.532 11.251 1.00 41.56 118 ASP A N 1
ATOM 950 C CA . ASP A 1 118 ? -6.217 -21.004 12.568 1.00 41.56 118 ASP A CA 1
ATOM 951 C C . ASP A 1 118 ? -7.413 -20.617 13.464 1.00 41.56 118 ASP A C 1
ATOM 953 O O . ASP A 1 118 ? -8.374 -19.985 13.024 1.00 41.56 118 ASP A O 1
ATOM 957 N N . ARG A 1 119 ? -7.404 -21.058 14.735 1.00 43.59 119 ARG A N 1
ATOM 958 C CA . ARG A 1 119 ? -8.608 -21.125 15.601 1.00 43.59 119 ARG A CA 1
ATOM 959 C C . ARG A 1 119 ? -8.675 -20.122 16.760 1.00 43.59 119 ARG A C 1
ATOM 961 O O . ARG A 1 119 ? -9.686 -20.121 17.459 1.00 43.59 119 ARG A O 1
ATOM 968 N N . GLU A 1 120 ? -7.662 -19.288 16.979 1.00 47.62 120 GLU A N 1
ATOM 969 C CA . GLU A 1 120 ? -7.521 -18.544 18.248 1.00 47.62 120 GLU A CA 1
ATOM 970 C C . GLU A 1 120 ? -7.997 -17.077 18.231 1.00 47.62 120 GLU A C 1
ATOM 972 O O . GLU A 1 120 ? -7.933 -16.400 19.253 1.00 47.62 120 GLU A O 1
ATOM 977 N N . ILE A 1 121 ? -8.539 -16.570 17.117 1.00 50.56 121 ILE A N 1
ATOM 978 C CA . ILE A 1 121 ? -9.034 -15.184 17.006 1.00 50.56 121 ILE A CA 1
ATOM 979 C C . ILE A 1 121 ? -10.559 -15.180 16.812 1.00 50.56 121 ILE A C 1
ATOM 981 O O . ILE A 1 121 ? -11.120 -16.072 16.174 1.00 50.56 121 ILE A O 1
ATOM 985 N N . ASN A 1 122 ? -11.248 -14.179 17.375 1.00 53.34 122 ASN A N 1
ATOM 986 C CA . ASN A 1 122 ? -12.694 -13.993 17.225 1.00 53.34 122 ASN A CA 1
ATOM 987 C C . ASN A 1 122 ? -13.091 -13.976 15.735 1.00 53.34 122 ASN A C 1
ATOM 989 O O . ASN A 1 122 ? -12.834 -13.009 15.019 1.00 53.34 122 ASN A O 1
ATOM 993 N N . LYS A 1 123 ? -13.745 -15.053 15.288 1.00 54.94 123 LYS A N 1
ATOM 994 C CA . LYS A 1 123 ? -14.107 -15.306 13.884 1.00 54.94 123 LYS A CA 1
ATOM 995 C C . LYS A 1 123 ? -15.117 -14.309 13.311 1.00 54.94 123 LYS A C 1
ATOM 997 O O . LYS A 1 123 ? -15.234 -14.213 12.096 1.00 54.94 123 LYS A O 1
ATOM 1002 N N . ASN A 1 124 ? -15.792 -13.547 14.169 1.00 57.09 124 ASN A N 1
ATOM 1003 C CA . ASN A 1 124 ? -16.794 -12.556 13.777 1.00 57.09 124 ASN A CA 1
ATOM 1004 C C . ASN A 1 124 ? -16.240 -11.121 13.763 1.00 57.09 124 ASN A C 1
ATOM 1006 O O . ASN A 1 124 ? -17.010 -10.177 13.625 1.00 57.09 124 ASN A O 1
ATOM 1010 N N . GLY A 1 125 ? -14.932 -10.937 13.973 1.00 71.88 125 GLY A N 1
ATOM 1011 C CA . GLY A 1 125 ? -14.317 -9.614 13.974 1.00 71.88 125 GLY A CA 1
ATOM 1012 C C . GLY A 1 125 ? -14.024 -9.105 12.565 1.00 71.88 125 GLY A C 1
ATOM 1013 O O . GLY A 1 125 ? -13.606 -9.866 11.690 1.00 71.88 125 GLY A O 1
ATOM 1014 N N . ASP A 1 126 ? -14.187 -7.804 12.377 1.00 83.19 126 ASP A N 1
ATOM 1015 C CA . ASP A 1 126 ? -13.719 -7.099 11.191 1.00 83.19 126 ASP A CA 1
ATOM 1016 C C . ASP A 1 126 ? -12.235 -6.751 11.310 1.00 83.19 126 ASP A C 1
ATOM 1018 O O . ASP A 1 126 ? -11.709 -6.535 12.410 1.00 83.19 126 ASP A O 1
ATOM 1022 N N . PHE A 1 127 ? -11.559 -6.674 10.171 1.00 85.75 127 PHE A N 1
ATOM 1023 C CA . PHE A 1 127 ? -10.181 -6.225 10.087 1.00 85.75 127 PHE A CA 1
ATOM 1024 C C . PHE A 1 127 ? -9.910 -5.419 8.819 1.00 85.75 127 PHE A C 1
ATOM 1026 O O . PHE A 1 127 ? -10.587 -5.549 7.795 1.00 85.75 127 PHE A O 1
ATOM 1033 N N . LEU A 1 128 ? -8.842 -4.636 8.901 1.00 89.00 128 LEU A N 1
ATOM 1034 C CA . LEU A 1 128 ? -8.188 -3.962 7.797 1.00 89.00 128 LEU A CA 1
ATOM 1035 C C . LEU A 1 128 ? -6.849 -4.654 7.525 1.00 89.00 128 LEU A C 1
ATOM 1037 O O . LEU A 1 128 ? -6.018 -4.764 8.427 1.00 89.00 128 LEU A O 1
ATOM 1041 N N . ALA A 1 129 ? -6.643 -5.145 6.306 1.00 89.94 129 ALA A N 1
ATOM 1042 C CA . ALA A 1 129 ? -5.358 -5.680 5.867 1.00 89.94 129 ALA A CA 1
ATOM 1043 C C . ALA A 1 129 ? -4.662 -4.681 4.944 1.00 89.94 129 ALA A C 1
ATOM 1045 O O . ALA A 1 129 ? -5.277 -4.170 4.010 1.00 89.94 129 ALA A O 1
ATOM 1046 N N . LEU A 1 130 ? -3.377 -4.443 5.197 1.00 92.12 130 LEU A N 1
ATOM 1047 C CA . LEU A 1 130 ? -2.500 -3.575 4.414 1.00 92.12 130 LEU A CA 1
ATOM 1048 C C . LEU A 1 130 ? -1.309 -4.383 3.889 1.00 92.12 130 LEU A C 1
ATOM 1050 O O . LEU A 1 130 ? -0.706 -5.164 4.633 1.00 92.12 130 LEU A O 1
ATOM 1054 N N . TRP A 1 131 ? -0.966 -4.199 2.615 1.00 92.56 131 TRP A N 1
ATOM 1055 C CA . TRP A 1 131 ? 0.190 -4.839 1.982 1.00 92.56 131 TRP A CA 1
ATOM 1056 C C . TRP A 1 131 ? 0.742 -4.011 0.825 1.00 92.56 131 TRP A C 1
ATOM 1058 O O . TRP A 1 131 ? 0.120 -3.057 0.364 1.00 92.56 131 TRP A O 1
ATOM 1068 N N . LEU A 1 132 ? 1.920 -4.400 0.340 1.00 92.25 132 LEU A N 1
ATOM 1069 C CA . LEU A 1 132 ? 2.593 -3.748 -0.777 1.00 92.25 132 LEU A CA 1
ATOM 1070 C C . LEU A 1 132 ? 2.694 -4.697 -1.968 1.00 92.25 132 LEU A C 1
ATOM 1072 O O . LEU A 1 132 ? 3.054 -5.869 -1.820 1.00 92.25 132 LEU A O 1
ATOM 1076 N N . SER A 1 133 ? 2.369 -4.180 -3.150 1.00 89.44 133 SER A N 1
ATOM 1077 C CA . SER A 1 133 ? 2.358 -4.944 -4.399 1.00 89.44 133 SER A CA 1
ATOM 1078 C C . SER A 1 133 ? 3.172 -4.240 -5.468 1.00 89.44 133 SER A C 1
ATOM 1080 O O . SER A 1 133 ? 2.986 -3.050 -5.674 1.00 89.44 133 SER A O 1
ATOM 1082 N N . MET A 1 134 ? 4.000 -4.962 -6.213 1.00 86.25 134 MET A N 1
ATOM 1083 C CA . MET A 1 134 ? 4.717 -4.407 -7.364 1.00 86.25 134 MET A CA 1
ATOM 1084 C C . MET A 1 134 ? 4.566 -5.296 -8.597 1.00 86.25 134 MET A C 1
ATOM 1086 O O . MET A 1 134 ? 4.293 -6.490 -8.462 1.00 86.25 134 MET A O 1
ATOM 1090 N N . PRO A 1 135 ? 4.740 -4.768 -9.814 1.00 79.50 135 PRO A N 1
ATOM 1091 C CA . PRO A 1 135 ? 4.854 -5.598 -11.004 1.00 79.50 135 PRO A CA 1
ATOM 1092 C C . PRO A 1 135 ? 6.013 -6.581 -10.878 1.00 79.50 135 PRO A C 1
ATOM 1094 O O . PRO A 1 135 ? 7.007 -6.315 -10.201 1.00 79.50 135 PRO A O 1
ATOM 1097 N N . LYS A 1 136 ? 5.914 -7.725 -11.552 1.00 74.56 136 LYS A N 1
ATOM 1098 C CA . LYS A 1 136 ? 7.007 -8.696 -11.580 1.00 74.56 136 LYS A CA 1
ATOM 1099 C C . LYS A 1 136 ? 8.149 -8.186 -12.460 1.00 74.56 136 LYS A C 1
ATOM 1101 O O . LYS A 1 136 ? 8.078 -8.300 -13.679 1.00 74.56 136 LYS A O 1
ATOM 1106 N N . VAL A 1 137 ? 9.192 -7.630 -11.840 1.00 66.19 137 VAL A N 1
ATOM 1107 C CA . VAL A 1 137 ? 10.368 -7.072 -12.530 1.00 66.19 137 VAL A CA 1
ATOM 1108 C C . VAL A 1 137 ? 11.658 -7.601 -11.882 1.00 66.19 137 VAL A C 1
ATOM 1110 O O . VAL A 1 137 ? 12.086 -7.063 -10.867 1.00 66.19 137 VAL A O 1
ATOM 1113 N N . ASN A 1 138 ? 12.271 -8.645 -12.465 1.00 58.25 138 ASN A N 1
ATOM 1114 C CA . ASN A 1 138 ? 13.491 -9.343 -11.989 1.00 58.25 138 ASN A CA 1
ATOM 1115 C C . ASN A 1 138 ? 13.499 -9.734 -10.483 1.00 58.25 138 ASN A C 1
ATOM 1117 O O . ASN A 1 138 ? 12.571 -9.440 -9.740 1.00 58.25 138 ASN A O 1
ATOM 1121 N N . ASP A 1 139 ? 14.540 -10.435 -10.017 1.00 62.44 139 ASP A N 1
ATOM 1122 C CA . ASP A 1 139 ? 14.641 -11.033 -8.666 1.00 62.44 139 ASP A CA 1
ATOM 1123 C C . ASP A 1 139 ? 14.775 -10.025 -7.495 1.00 62.44 139 ASP A C 1
ATOM 1125 O O . ASP A 1 139 ? 15.236 -10.384 -6.409 1.00 62.44 139 ASP A O 1
ATOM 1129 N N . HIS A 1 140 ? 14.380 -8.759 -7.677 1.00 65.75 140 HIS A N 1
ATOM 1130 C CA . HIS A 1 140 ? 14.416 -7.763 -6.608 1.00 65.75 140 HIS A CA 1
ATOM 1131 C C . HIS A 1 140 ? 13.419 -8.115 -5.506 1.00 65.75 140 HIS A C 1
ATOM 1133 O O . HIS A 1 140 ? 12.208 -7.952 -5.653 1.00 65.75 140 HIS A O 1
ATOM 1139 N N . LYS A 1 141 ? 13.948 -8.558 -4.367 1.00 77.19 141 LYS A N 1
ATOM 1140 C CA . LYS A 1 141 ? 13.180 -8.766 -3.144 1.00 77.19 141 LYS A CA 1
ATOM 1141 C C . LYS A 1 141 ? 13.267 -7.506 -2.296 1.00 77.19 141 LYS A C 1
ATOM 1143 O O . LYS A 1 141 ? 14.299 -7.206 -1.700 1.00 77.19 141 LYS A O 1
ATOM 1148 N N . LEU A 1 142 ? 12.169 -6.767 -2.242 1.00 84.69 142 LEU A N 1
ATOM 1149 C CA . LEU A 1 142 ? 12.020 -5.628 -1.346 1.00 84.69 142 LEU A CA 1
ATOM 1150 C C . LEU A 1 142 ? 11.219 -6.051 -0.122 1.00 84.69 142 LEU A C 1
ATOM 1152 O O . LEU A 1 142 ? 10.289 -6.852 -0.222 1.00 84.69 142 LEU A O 1
ATOM 1156 N N . HIS A 1 143 ? 11.560 -5.481 1.024 1.00 89.88 143 HIS A N 1
ATOM 1157 C CA . HIS A 1 143 ? 10.728 -5.551 2.216 1.00 89.88 143 HIS A CA 1
ATOM 1158 C C . HIS A 1 143 ? 10.438 -4.142 2.716 1.00 89.88 143 HIS A C 1
ATOM 1160 O O . HIS A 1 143 ? 11.093 -3.168 2.344 1.00 89.88 143 HIS A O 1
ATOM 1166 N N . SER A 1 144 ? 9.422 -4.022 3.549 1.00 91.44 144 SER A N 1
ATOM 1167 C CA . SER A 1 144 ? 8.977 -2.757 4.091 1.00 91.44 144 SER A CA 1
ATOM 1168 C C . SER A 1 144 ? 8.589 -2.898 5.543 1.00 91.44 144 SER A C 1
ATOM 1170 O O . SER A 1 144 ? 8.103 -3.942 5.966 1.00 91.44 144 SER A O 1
ATOM 1172 N N . ILE A 1 145 ? 8.773 -1.821 6.293 1.00 94.25 145 ILE A N 1
ATOM 1173 C CA . ILE A 1 145 ? 8.091 -1.635 7.565 1.00 94.25 145 ILE A CA 1
ATOM 1174 C C . ILE A 1 145 ? 6.861 -0.782 7.268 1.00 94.25 145 ILE A C 1
ATOM 1176 O O . ILE A 1 145 ? 7.001 0.363 6.840 1.00 94.25 145 ILE A O 1
ATOM 1180 N N . LEU A 1 146 ? 5.681 -1.363 7.489 1.00 94.88 146 LEU A N 1
ATOM 1181 C CA . LEU A 1 146 ? 4.415 -0.641 7.506 1.00 94.88 146 LEU A CA 1
ATOM 1182 C C . LEU A 1 146 ? 4.058 -0.338 8.952 1.00 94.88 146 LEU A C 1
ATOM 1184 O O . LEU A 1 146 ? 4.017 -1.262 9.768 1.00 94.88 146 LEU A O 1
ATOM 1188 N N . SER A 1 147 ? 3.765 0.923 9.246 1.00 95.12 147 SER A N 1
ATOM 1189 C CA . SER A 1 147 ? 3.273 1.348 10.554 1.00 95.12 147 SER A CA 1
ATOM 1190 C C . SER A 1 147 ? 2.006 2.171 10.390 1.00 95.12 147 SER A C 1
ATOM 1192 O O . SER A 1 147 ? 1.941 3.032 9.522 1.00 95.12 147 SER A O 1
ATOM 1194 N N . VAL A 1 148 ? 1.009 1.935 11.235 1.00 94.19 148 VAL A N 1
ATOM 1195 C CA . VAL A 1 148 ? -0.175 2.792 11.334 1.00 94.19 148 VAL A CA 1
ATOM 1196 C C . VAL A 1 148 ? -0.174 3.470 12.688 1.00 94.19 148 VAL A C 1
ATOM 1198 O O . VAL A 1 148 ? -0.006 2.796 13.706 1.00 94.19 148 VAL A O 1
ATOM 1201 N N . PHE A 1 149 ? -0.369 4.783 12.682 1.00 92.69 149 PHE A N 1
ATOM 1202 C CA . PHE A 1 149 ? -0.428 5.638 13.860 1.00 92.69 149 PHE A CA 1
ATOM 1203 C C . PHE A 1 149 ? -1.794 6.313 13.958 1.00 92.69 149 PHE A C 1
ATOM 1205 O O . PHE A 1 149 ? -2.442 6.568 12.938 1.00 92.69 149 PHE A O 1
ATOM 1212 N N . ASN A 1 150 ? -2.192 6.643 15.185 1.00 88.56 150 ASN A N 1
ATOM 1213 C CA . ASN A 1 150 ? -3.188 7.690 15.387 1.00 88.56 150 ASN A CA 1
ATOM 1214 C C . ASN A 1 150 ? -2.593 9.082 15.137 1.00 88.56 150 ASN A C 1
ATOM 1216 O O . ASN A 1 150 ? -1.374 9.245 15.095 1.00 88.56 150 ASN A O 1
ATOM 1220 N N . GLU A 1 151 ? -3.458 10.087 15.000 1.00 83.19 151 GLU A N 1
ATOM 1221 C CA . GLU A 1 151 ? -3.054 11.467 14.685 1.00 83.19 151 GLU A CA 1
ATOM 1222 C C . GLU A 1 151 ? -2.066 12.063 15.695 1.00 83.19 151 GLU A C 1
ATOM 1224 O O . GLU A 1 151 ? -1.138 12.774 15.311 1.00 83.19 151 GLU A O 1
ATOM 1229 N N . ASP A 1 152 ? -2.212 11.706 16.972 1.00 86.69 152 ASP A N 1
ATOM 1230 C CA . ASP A 1 152 ? -1.333 12.164 18.052 1.00 86.69 152 ASP A CA 1
ATOM 1231 C C . ASP A 1 152 ? -0.014 11.373 18.157 1.00 86.69 152 ASP A C 1
ATOM 1233 O O . ASP A 1 152 ? 0.810 11.663 19.026 1.00 86.69 152 ASP A O 1
ATOM 1237 N N . TYR A 1 153 ? 0.194 10.343 17.325 1.00 84.56 153 TYR A N 1
ATOM 1238 C CA . TYR A 1 153 ? 1.346 9.429 17.377 1.00 84.56 153 TYR A CA 1
ATOM 1239 C C . TYR A 1 153 ? 1.550 8.734 18.740 1.00 84.56 153 TYR A C 1
ATOM 1241 O O . TYR A 1 153 ? 2.662 8.338 19.095 1.00 84.56 153 TYR A O 1
ATOM 1249 N N . THR A 1 154 ? 0.484 8.560 19.522 1.00 86.31 154 THR A N 1
ATOM 1250 C CA . THR A 1 154 ? 0.526 7.925 20.851 1.00 86.31 154 THR A CA 1
ATOM 1251 C C . THR A 1 154 ? 0.260 6.424 20.812 1.00 86.31 154 THR A C 1
ATOM 1253 O O . THR A 1 154 ? 0.704 5.698 21.700 1.00 86.31 154 THR A O 1
ATOM 1256 N N . THR A 1 155 ? -0.448 5.944 19.789 1.00 85.62 155 THR A N 1
ATOM 1257 C CA . THR A 1 155 ? -0.735 4.522 19.571 1.00 85.62 155 THR A CA 1
ATOM 1258 C C . THR A 1 155 ? -0.302 4.135 18.168 1.00 85.62 155 THR A C 1
ATOM 1260 O O . THR A 1 155 ? -0.580 4.856 17.211 1.00 85.62 155 THR A O 1
ATOM 1263 N N . SER A 1 156 ? 0.355 2.982 18.034 1.00 92.31 156 SER A N 1
ATOM 1264 C CA . SER A 1 156 ? 0.752 2.464 16.731 1.00 92.31 156 SER A CA 1
ATOM 1265 C C . SER A 1 156 ? 0.730 0.946 16.647 1.00 92.31 156 SER A C 1
ATOM 1267 O O . SER A 1 156 ? 0.768 0.232 17.653 1.00 92.31 156 SER A O 1
ATOM 1269 N N . ILE A 1 157 ? 0.677 0.454 15.414 1.00 93.06 157 ILE A N 1
ATOM 1270 C CA . ILE A 1 157 ? 0.933 -0.941 15.076 1.00 93.06 157 ILE A CA 1
ATOM 1271 C C . ILE A 1 157 ? 1.861 -0.994 13.871 1.00 93.06 157 ILE A C 1
ATOM 1273 O O . ILE A 1 157 ? 1.629 -0.309 12.878 1.00 93.06 157 ILE A O 1
ATOM 1277 N N . SER A 1 158 ? 2.896 -1.825 13.954 1.00 94.00 158 SER A N 1
ATOM 1278 C CA . SER A 1 158 ? 3.902 -1.948 12.904 1.00 94.00 158 SER A CA 1
ATOM 1279 C C . SER A 1 158 ? 4.172 -3.400 12.556 1.00 94.00 158 SER A C 1
ATOM 1281 O O . SER A 1 158 ? 4.127 -4.282 13.417 1.00 94.00 158 SER A O 1
ATOM 1283 N N . LYS A 1 159 ? 4.496 -3.656 11.289 1.00 93.00 159 LYS A N 1
ATOM 1284 C CA . LYS A 1 159 ? 4.899 -4.980 10.821 1.00 93.00 159 LYS A CA 1
ATOM 1285 C C . LYS A 1 159 ? 5.859 -4.888 9.642 1.00 93.00 159 LYS A C 1
ATOM 1287 O O . LYS A 1 159 ? 5.695 -4.051 8.759 1.00 93.00 159 LYS A O 1
ATOM 1292 N N . SER A 1 160 ? 6.832 -5.797 9.618 1.00 91.31 160 SER A N 1
ATOM 1293 C CA . SER A 1 160 ? 7.648 -6.034 8.429 1.00 91.31 160 SER A CA 1
ATOM 1294 C C . SER A 1 160 ? 6.865 -6.879 7.423 1.00 91.31 160 SER A C 1
ATOM 1296 O O . SER A 1 160 ? 6.387 -7.960 7.773 1.00 91.31 160 SER A O 1
ATOM 1298 N N . VAL A 1 161 ? 6.744 -6.400 6.189 1.00 90.75 161 VAL A N 1
ATOM 1299 C CA . VAL A 1 161 ? 6.091 -7.096 5.074 1.00 90.75 161 VAL A CA 1
ATOM 1300 C C . VAL A 1 161 ? 7.019 -7.116 3.865 1.00 90.75 161 VAL A C 1
ATOM 1302 O O . VAL A 1 161 ? 7.668 -6.125 3.551 1.00 90.75 161 VAL A O 1
ATOM 1305 N N . ASP A 1 162 ? 7.083 -8.233 3.160 1.00 89.50 162 ASP A N 1
ATOM 1306 C CA . ASP A 1 162 ? 7.685 -8.292 1.834 1.00 89.50 162 ASP A CA 1
ATOM 1307 C C . ASP A 1 162 ? 6.821 -7.509 0.839 1.00 89.50 162 ASP A C 1
ATOM 1309 O O . ASP A 1 162 ? 5.589 -7.547 0.906 1.00 89.50 162 ASP A O 1
ATOM 1313 N N . VAL A 1 163 ? 7.443 -6.868 -0.144 1.00 88.56 163 VAL A N 1
ATOM 1314 C CA . VAL A 1 163 ? 6.724 -6.381 -1.323 1.00 88.56 163 VAL A CA 1
ATOM 1315 C C . VAL A 1 163 ? 6.502 -7.573 -2.248 1.00 88.56 163 VAL A C 1
ATOM 1317 O O . VAL A 1 163 ? 7.457 -8.202 -2.706 1.00 88.56 163 VAL A O 1
ATOM 1320 N N . LYS A 1 164 ? 5.241 -7.927 -2.498 1.00 85.81 164 LYS A N 1
ATOM 1321 C CA . LYS A 1 164 ? 4.891 -9.093 -3.321 1.00 85.81 164 LYS A CA 1
ATOM 1322 C C . LYS A 1 164 ? 4.665 -8.700 -4.775 1.00 85.81 164 LYS A C 1
ATOM 1324 O O . LYS A 1 164 ? 4.224 -7.587 -5.064 1.00 85.81 164 LYS A O 1
ATOM 1329 N N . TYR A 1 165 ? 4.925 -9.628 -5.690 1.00 82.38 165 TYR A N 1
ATOM 1330 C CA . TYR A 1 165 ? 4.630 -9.413 -7.100 1.00 82.38 165 TYR A CA 1
ATOM 1331 C C . TYR A 1 165 ? 3.130 -9.523 -7.376 1.00 82.38 165 TYR A C 1
ATOM 1333 O O . TYR A 1 165 ? 2.425 -10.340 -6.790 1.00 82.38 165 TYR A O 1
ATOM 1341 N N . MET A 1 166 ? 2.627 -8.729 -8.311 1.00 78.12 166 MET A N 1
ATOM 1342 C CA . MET A 1 166 ? 1.302 -8.945 -8.885 1.00 78.12 166 MET A CA 1
ATOM 1343 C C . MET A 1 166 ? 1.353 -10.099 -9.903 1.00 78.12 166 MET A C 1
ATOM 1345 O O . MET A 1 166 ? 2.330 -10.179 -10.654 1.00 78.12 166 MET A O 1
ATOM 1349 N N . PRO A 1 167 ? 0.321 -10.965 -9.989 1.00 63.31 167 PRO A N 1
ATOM 1350 C CA . PRO A 1 167 ? -0.930 -10.979 -9.223 1.00 63.31 167 PRO A CA 1
ATOM 1351 C C . PRO A 1 167 ? -0.915 -11.925 -8.001 1.00 63.31 167 PRO A C 1
ATOM 1353 O O . PRO A 1 167 ? -1.987 -12.333 -7.552 1.00 63.31 167 PRO A O 1
ATOM 1356 N N . ASP A 1 168 ? 0.251 -12.273 -7.439 1.00 58.84 168 ASP A N 1
ATOM 1357 C CA . ASP A 1 168 ? 0.388 -13.263 -6.345 1.00 58.84 168 ASP A CA 1
ATOM 1358 C C . ASP A 1 168 ? -0.450 -12.918 -5.084 1.00 58.84 168 ASP A C 1
ATOM 1360 O O . ASP A 1 168 ? -0.653 -13.755 -4.204 1.00 58.84 168 ASP A O 1
ATOM 1364 N N . ASN A 1 169 ? -0.992 -11.698 -5.019 1.00 56.59 169 ASN A N 1
ATOM 1365 C CA . ASN A 1 169 ? -1.689 -11.102 -3.879 1.00 56.59 169 ASN A CA 1
ATOM 1366 C C . ASN A 1 169 ? -3.201 -11.345 -3.796 1.00 56.59 169 ASN A C 1
ATOM 1368 O O . ASN A 1 169 ? -3.848 -10.802 -2.904 1.00 56.59 169 ASN A O 1
ATOM 1372 N N . ASN A 1 170 ? -3.790 -12.181 -4.656 1.00 55.28 170 ASN A N 1
ATOM 1373 C CA . ASN A 1 170 ? -5.200 -12.559 -4.474 1.00 55.28 170 ASN A CA 1
ATOM 1374 C C . ASN A 1 170 ? -5.432 -13.475 -3.255 1.00 55.28 170 ASN A C 1
ATOM 1376 O O . ASN A 1 170 ? -6.571 -13.628 -2.813 1.00 55.28 170 ASN A O 1
ATOM 1380 N N . ASN A 1 171 ? -4.368 -14.034 -2.668 1.00 54.56 171 ASN A N 1
ATOM 1381 C CA . ASN A 1 171 ? -4.436 -14.804 -1.430 1.00 54.56 171 ASN A CA 1
ATOM 1382 C C . ASN A 1 171 ? -4.075 -13.939 -0.212 1.00 54.56 171 ASN A C 1
ATOM 1384 O O . ASN A 1 171 ? -2.913 -13.837 0.177 1.00 54.56 171 ASN A O 1
ATOM 1388 N N . LEU A 1 172 ? -5.100 -13.415 0.471 1.00 56.06 172 LEU A N 1
ATOM 1389 C CA . LEU A 1 172 ? -4.976 -12.814 1.813 1.00 56.06 172 LEU A CA 1
ATOM 1390 C C . LEU A 1 172 ? -4.508 -13.815 2.890 1.00 56.06 172 LEU A C 1
ATOM 1392 O O . LEU A 1 172 ? -4.198 -13.426 4.011 1.00 56.06 172 LEU A O 1
ATOM 1396 N N . LEU A 1 173 ? -4.443 -15.104 2.552 1.00 52.56 173 LEU A N 1
ATOM 1397 C CA . LEU A 1 173 ? -4.151 -16.227 3.448 1.00 52.56 173 LEU A CA 1
ATOM 1398 C C . LEU A 1 173 ? -2.672 -16.321 3.882 1.00 52.56 173 LEU A C 1
ATOM 1400 O O . LEU A 1 173 ? -2.268 -17.306 4.494 1.00 52.56 173 LEU A O 1
ATOM 1404 N N . GLY A 1 174 ? -1.844 -15.325 3.554 1.00 56.03 174 GLY A N 1
ATOM 1405 C CA . GLY A 1 174 ? -0.426 -15.277 3.910 1.00 56.03 174 GLY A CA 1
ATOM 1406 C C . GLY A 1 174 ? -0.119 -14.323 5.068 1.00 56.03 174 GLY A C 1
ATOM 1407 O O . GLY A 1 174 ? -0.711 -13.250 5.192 1.00 56.03 174 GLY A O 1
ATOM 1408 N N . SER A 1 175 ? 0.908 -14.651 5.858 1.00 63.53 175 SER A N 1
ATOM 1409 C CA . SER A 1 175 ? 1.433 -13.841 6.972 1.00 63.53 175 SER A CA 1
ATOM 1410 C C . SER A 1 175 ? 2.019 -12.479 6.560 1.00 63.53 175 SER A C 1
ATOM 1412 O O . SER A 1 175 ? 2.470 -11.728 7.423 1.00 63.53 175 SER A O 1
ATOM 1414 N N . ASN A 1 176 ? 1.982 -12.120 5.277 1.00 82.88 176 ASN A N 1
ATOM 1415 C CA . ASN A 1 176 ? 2.638 -10.946 4.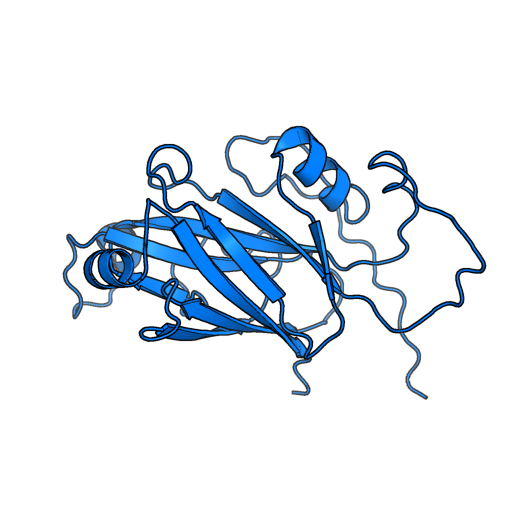708 1.00 82.88 176 ASN A CA 1
ATOM 1416 C C . ASN A 1 176 ? 1.743 -9.692 4.606 1.00 82.88 176 ASN A C 1
ATOM 1418 O O . ASN A 1 176 ? 1.848 -8.914 3.663 1.00 82.88 176 ASN A O 1
ATOM 1422 N N . HIS A 1 177 ? 0.846 -9.517 5.573 1.00 87.56 177 HIS A N 1
ATOM 1423 C CA . HIS A 1 177 ? -0.058 -8.369 5.670 1.00 87.56 177 HIS A CA 1
ATOM 1424 C C . HIS A 1 177 ? 0.055 -7.746 7.057 1.00 87.56 177 HIS A C 1
ATOM 1426 O O . HIS A 1 177 ? 0.140 -8.477 8.052 1.00 87.56 177 HIS A O 1
ATOM 1432 N N . LEU A 1 178 ? 0.009 -6.418 7.148 1.00 90.69 178 LEU A N 1
ATOM 1433 C CA . LEU A 1 178 ? -0.297 -5.738 8.403 1.00 90.69 178 LEU A CA 1
ATOM 1434 C C . LEU A 1 178 ? -1.813 -5.826 8.620 1.00 90.69 178 LEU A C 1
ATOM 1436 O O . LEU A 1 178 ? -2.578 -5.281 7.831 1.00 90.69 178 LEU A O 1
ATOM 1440 N N . ILE A 1 179 ? -2.234 -6.558 9.654 1.00 88.50 179 ILE A N 1
ATOM 1441 C CA . ILE A 1 179 ? -3.647 -6.777 9.983 1.00 88.50 179 ILE A CA 1
ATOM 1442 C C . ILE A 1 179 ? -3.994 -5.938 11.209 1.00 88.50 179 ILE A C 1
ATOM 1444 O O . ILE A 1 179 ? -3.378 -6.096 12.263 1.00 88.50 179 ILE A O 1
ATOM 1448 N N . ILE A 1 180 ? -5.005 -5.088 11.074 1.00 87.69 180 ILE A N 1
ATOM 1449 C CA . ILE A 1 180 ? -5.522 -4.224 12.133 1.00 87.69 180 ILE A CA 1
ATOM 1450 C C . ILE A 1 180 ? -6.953 -4.668 12.414 1.00 87.69 180 ILE A C 1
ATOM 1452 O O . ILE A 1 180 ? -7.808 -4.591 11.535 1.00 87.69 180 ILE A O 1
ATOM 1456 N N . ASN A 1 181 ? -7.226 -5.169 13.619 1.00 85.88 181 ASN A N 1
ATOM 1457 C CA . ASN A 1 181 ? -8.597 -5.507 14.000 1.00 85.88 181 ASN A CA 1
ATOM 1458 C C . ASN A 1 181 ? -9.434 -4.231 14.189 1.00 85.88 181 ASN A C 1
ATOM 1460 O O . ASN A 1 181 ? -8.895 -3.170 14.500 1.00 85.88 181 ASN A O 1
ATOM 1464 N N . SER A 1 182 ? -10.754 -4.329 14.037 1.00 80.12 182 SER A N 1
ATOM 1465 C CA . SER A 1 182 ? -11.651 -3.171 14.145 1.00 80.12 182 SER A CA 1
ATOM 1466 C C . SER A 1 182 ? -11.541 -2.429 15.480 1.00 80.12 182 SER A C 1
ATOM 1468 O O . SER A 1 182 ? -11.540 -1.204 15.504 1.00 80.12 182 SER A O 1
ATOM 1470 N N . GLY A 1 183 ? -11.373 -3.148 16.594 1.00 81.19 183 GLY A N 1
ATOM 1471 C CA . GLY A 1 183 ? -11.223 -2.530 17.915 1.00 81.19 183 GLY A CA 1
ATOM 1472 C C . GLY A 1 183 ? -9.967 -1.661 18.058 1.00 81.19 183 GLY A C 1
ATOM 1473 O O . GLY A 1 183 ? -10.006 -0.639 18.740 1.00 81.19 183 GLY A O 1
ATOM 1474 N N . LEU A 1 184 ? -8.853 -2.051 17.434 1.00 83.81 184 LEU A N 1
ATOM 1475 C CA . LEU A 1 184 ? -7.632 -1.249 17.366 1.00 83.81 184 LEU A CA 1
ATOM 1476 C C . LEU A 1 184 ? -7.747 -0.164 16.296 1.00 83.81 184 LEU A C 1
ATOM 1478 O O . LEU A 1 184 ? -7.272 0.940 16.532 1.00 83.81 184 LEU A O 1
ATOM 1482 N N . LEU A 1 185 ? -8.406 -0.449 15.170 1.00 84.00 185 LEU A N 1
ATOM 1483 C CA . LEU A 1 185 ? -8.647 0.535 14.117 1.00 84.00 185 LEU A CA 1
ATOM 1484 C C . LEU A 1 185 ? -9.380 1.755 14.676 1.00 84.00 185 LEU A C 1
ATOM 1486 O O . LEU A 1 185 ? -8.893 2.854 14.483 1.00 84.00 185 LEU A O 1
ATOM 1490 N N . VAL A 1 186 ? -10.430 1.560 15.483 1.00 84.31 186 VAL A N 1
ATOM 1491 C CA . VAL A 1 186 ? -11.164 2.651 16.160 1.00 84.31 186 VAL A CA 1
ATOM 1492 C C . VAL A 1 186 ? -10.267 3.503 17.067 1.00 84.31 186 VAL A C 1
ATOM 1494 O O . VAL A 1 186 ? -10.522 4.687 17.248 1.00 84.31 186 VAL A O 1
ATOM 1497 N N . LYS A 1 187 ? -9.215 2.924 17.659 1.00 83.50 187 LYS A N 1
ATOM 1498 C CA . LYS A 1 187 ? -8.250 3.677 18.483 1.00 83.50 187 LYS A CA 1
ATOM 1499 C C . LYS A 1 187 ? -7.208 4.415 17.648 1.00 83.50 187 LYS A C 1
ATOM 1501 O O . LYS A 1 187 ? -6.600 5.361 18.139 1.00 83.50 187 LYS A O 1
ATOM 1506 N N . LEU A 1 188 ? -6.942 3.915 16.445 1.00 82.94 188 LEU A N 1
ATOM 1507 C CA . LEU A 1 188 ? -5.978 4.483 15.511 1.00 82.94 188 LEU A CA 1
ATOM 1508 C C . LEU A 1 188 ? -6.616 5.541 14.607 1.00 82.94 188 LEU A C 1
ATOM 1510 O O . LEU A 1 188 ? -5.912 6.434 14.157 1.00 82.94 188 LEU A O 1
ATOM 1514 N N . SER A 1 189 ? -7.916 5.447 14.338 1.00 83.31 189 SER A N 1
ATOM 1515 C CA . SER A 1 189 ? -8.621 6.332 13.420 1.00 83.31 189 SER A CA 1
ATOM 1516 C C . SER A 1 189 ? -9.148 7.590 14.099 1.00 83.31 189 SER A C 1
ATOM 1518 O O . SER A 1 189 ? -9.743 7.509 15.174 1.00 83.31 189 SER A O 1
ATOM 1520 N N . SER A 1 190 ? -9.019 8.721 13.416 1.00 78.62 190 SER A N 1
ATOM 1521 C CA . SER A 1 190 ? -9.683 9.988 13.733 1.00 78.62 190 SER A CA 1
ATOM 1522 C C . SER A 1 190 ? -10.407 10.461 12.477 1.00 78.62 190 SER A C 1
ATOM 1524 O O . SER A 1 190 ? -9.825 10.403 11.392 1.00 78.62 190 SER A O 1
ATOM 1526 N N . ASP A 1 191 ? -11.683 10.834 12.602 1.00 76.25 191 ASP A N 1
ATOM 1527 C CA . ASP A 1 191 ? -12.518 11.299 11.484 1.00 76.25 191 ASP A CA 1
ATOM 1528 C C . ASP A 1 191 ? -12.411 10.411 10.224 1.00 76.25 191 ASP A C 1
ATOM 1530 O O . ASP A 1 191 ? -12.181 10.879 9.109 1.00 76.25 191 ASP A O 1
ATOM 1534 N N . ASP A 1 192 ? -12.525 9.093 10.422 1.00 83.88 192 ASP A N 1
ATOM 1535 C CA . ASP A 1 192 ? -12.396 8.068 9.382 1.00 83.88 192 ASP A CA 1
ATOM 1536 C C . ASP A 1 192 ? -11.069 8.112 8.611 1.00 83.88 192 ASP A C 1
ATOM 1538 O O . ASP A 1 192 ? -11.010 7.732 7.441 1.00 83.88 192 ASP A O 1
ATOM 1542 N N . SER A 1 193 ? -9.973 8.513 9.253 1.00 88.56 193 SER A N 1
ATOM 1543 C CA . SER A 1 193 ? -8.633 8.513 8.665 1.00 88.56 193 SER A CA 1
ATOM 1544 C C . SER A 1 193 ? -7.572 7.938 9.603 1.00 88.56 193 SER A C 1
ATOM 1546 O O . SER A 1 193 ? -7.723 7.954 10.823 1.00 88.56 193 SER A O 1
ATOM 1548 N N . ILE A 1 194 ? -6.492 7.404 9.030 1.00 90.38 194 ILE A N 1
ATOM 1549 C CA . ILE A 1 194 ? -5.308 6.930 9.759 1.00 90.38 194 ILE A CA 1
ATOM 1550 C C . ILE A 1 194 ? -4.035 7.480 9.115 1.00 90.38 194 ILE A C 1
ATOM 1552 O O . ILE A 1 194 ? -3.999 7.761 7.913 1.00 90.38 194 ILE A O 1
ATOM 1556 N N . ILE A 1 195 ? -2.962 7.573 9.902 1.00 93.88 195 ILE A N 1
ATOM 1557 C CA . ILE A 1 195 ? -1.632 7.909 9.389 1.00 93.88 195 ILE A CA 1
ATOM 1558 C C . ILE A 1 195 ? -0.888 6.611 9.088 1.00 93.88 195 ILE A C 1
ATOM 1560 O O . ILE A 1 195 ? -0.599 5.825 9.991 1.00 93.88 195 ILE A O 1
ATOM 1564 N N . LEU A 1 196 ? -0.557 6.397 7.818 1.00 94.81 196 LEU A N 1
ATOM 1565 C CA . LEU A 1 196 ? 0.254 5.282 7.351 1.00 94.81 196 LEU A CA 1
ATOM 1566 C C . LEU A 1 196 ? 1.694 5.752 7.119 1.00 94.81 196 LEU A C 1
ATOM 1568 O O . LEU A 1 196 ? 1.949 6.671 6.342 1.00 94.81 196 LEU A O 1
ATOM 1572 N N . GLU A 1 197 ? 2.635 5.089 7.781 1.00 95.56 197 GLU A N 1
ATOM 1573 C CA . GLU A 1 197 ? 4.066 5.226 7.546 1.00 95.56 197 GLU A CA 1
ATOM 1574 C C . GLU A 1 197 ? 4.600 4.016 6.781 1.00 95.56 197 GLU A C 1
ATOM 1576 O O . GLU A 1 197 ? 4.292 2.865 7.107 1.00 95.56 197 GLU A O 1
ATOM 1581 N N . ILE A 1 198 ? 5.441 4.285 5.784 1.00 94.62 198 ILE A N 1
ATOM 1582 C CA . ILE A 1 198 ? 6.072 3.262 4.951 1.00 94.62 198 ILE A CA 1
ATOM 1583 C C . ILE A 1 198 ? 7.565 3.536 4.874 1.00 94.62 198 ILE A C 1
ATOM 1585 O O . ILE A 1 198 ? 7.988 4.632 4.508 1.00 94.62 198 ILE A O 1
ATOM 1589 N N . ILE A 1 199 ? 8.365 2.514 5.170 1.00 92.69 199 ILE A N 1
ATOM 1590 C CA . ILE A 1 199 ? 9.814 2.531 4.959 1.00 92.69 199 ILE A CA 1
ATOM 1591 C C . ILE A 1 199 ? 10.164 1.340 4.078 1.00 92.69 199 ILE A C 1
ATOM 1593 O O . ILE A 1 199 ? 9.950 0.197 4.485 1.00 92.69 199 ILE A O 1
ATOM 1597 N N . LEU A 1 200 ? 10.693 1.586 2.879 1.00 89.88 200 LEU A N 1
ATOM 1598 C CA . LEU A 1 200 ? 11.157 0.536 1.967 1.00 89.88 200 LEU A CA 1
ATOM 1599 C C . LEU A 1 200 ? 12.629 0.212 2.208 1.00 89.88 200 LEU A C 1
ATOM 1601 O O . LEU A 1 200 ? 13.458 1.108 2.373 1.00 89.88 200 LEU A O 1
ATOM 1605 N N . LYS A 1 201 ? 12.957 -1.077 2.185 1.00 87.31 201 LYS A N 1
ATOM 1606 C CA . LYS A 1 201 ? 14.298 -1.609 2.415 1.00 87.31 201 LYS A CA 1
ATOM 1607 C C . LYS A 1 201 ? 14.619 -2.700 1.396 1.00 87.31 201 LYS A C 1
ATOM 1609 O O . LYS A 1 201 ? 13.759 -3.485 0.996 1.00 87.31 201 LYS A O 1
ATOM 1614 N N . GLU A 1 202 ? 15.879 -2.763 0.994 1.00 78.12 202 GLU A N 1
ATOM 1615 C CA . GLU A 1 202 ? 16.378 -3.842 0.144 1.00 78.12 202 GLU A CA 1
ATOM 1616 C C . GLU A 1 202 ? 16.627 -5.096 0.986 1.00 78.12 202 GLU A C 1
ATOM 1618 O O . GLU A 1 202 ? 17.139 -5.010 2.105 1.00 78.12 202 GLU A O 1
ATOM 1623 N N . ASN A 1 203 ? 16.217 -6.262 0.483 1.00 67.19 203 ASN A N 1
ATOM 1624 C CA . ASN A 1 203 ? 16.556 -7.525 1.120 1.00 67.19 203 ASN A CA 1
ATOM 1625 C C . ASN A 1 203 ? 17.952 -7.954 0.646 1.00 67.19 203 ASN A C 1
ATOM 1627 O O . ASN A 1 203 ? 18.131 -8.285 -0.521 1.00 67.19 203 ASN A O 1
ATOM 1631 N N . LEU A 1 204 ? 18.936 -7.915 1.545 1.00 51.44 204 LEU A N 1
ATOM 1632 C CA . LEU A 1 204 ? 20.335 -8.267 1.261 1.00 51.44 204 LEU A CA 1
A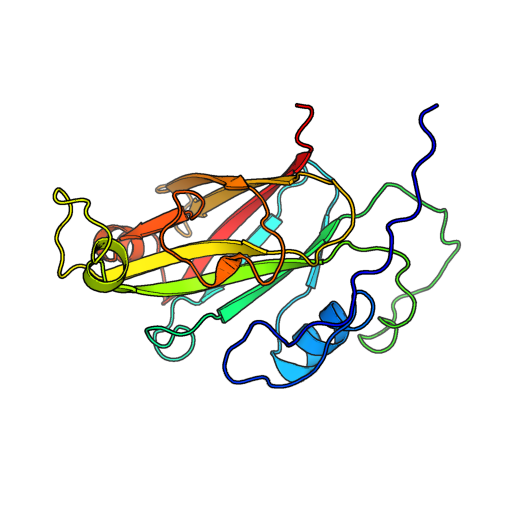TOM 1633 C C . LEU A 1 204 ? 20.629 -9.774 1.440 1.00 51.44 204 LEU A C 1
ATOM 1635 O O . LEU A 1 204 ? 21.795 -10.149 1.559 1.00 51.44 204 LEU A O 1
ATOM 1639 N N . LEU A 1 205 ? 19.588 -10.612 1.531 1.00 43.88 205 LEU A N 1
ATOM 1640 C CA . LEU A 1 205 ? 19.680 -12.061 1.764 1.00 43.88 205 LEU A CA 1
ATOM 1641 C C . LEU A 1 205 ? 19.752 -12.877 0.470 1.00 43.88 205 LEU A C 1
ATOM 1643 O O . LEU A 1 205 ? 18.853 -12.707 -0.388 1.00 43.88 205 LEU A O 1
#

Radius of gyration: 17.64 Å; chains: 1; bounding box: 49×46×41 Å

Sequence (205 aa):
MEEFKVPQLAMPFNCILNDCKESLTNSTIVTHFCSQHRVDFQEIALNEKILMMVTTDDNFLTYGRNVCLGIVGIRYKRQEIESMSTSSIHDIEHFPNPFPILIMCRRSNYQQLFDSGDREINKNGDFLALWLSMPKVNDHKLHSILSVFNEDYTTSISKSVDVKYMPDNNNLLGSNHLIINSGLLVKLSSDDSIILEIILKENLL

Secondary structure (DSSP, 8-state):
----PPPPPPPPEE-SSTT---EE-TTTHHHHHHHHS---EEEE-TT-EEEEEEE--TTTT-TT-EEEEEEEEE--S-----------GGGGGG-S---EEEEEEEEEEHHHHHTTS--SS-TT-EEEEEEEEE---TT--EEEEEEEE-TTSSSEEEEEEEEEETTGGG-TTSS-SEEEEHHHHHHH-BTTEEEEEEEEEE---